Protein AF-A0A7S0TBR7-F1 (afdb_monomer)

Nearest PDB structures (foldseek):
  3zux-assembly1_A  TM=3.969E-01  e=6.372E+00  Neisseria meningitidis
  3zuy-assembly1_A  TM=3.847E-01  e=9.968E+00  Neisseria meningitidis
  7cum-assembly1_A  TM=1.903E-01  e=2.603E+00  Homo sapiens

pLDDT: mean 80.11, std 22.1, range [30.3, 98.56]

Foldseek 3Di:
DDDDDPDDPDDPPPPDDDDDDDDDDPPPPPQDPQFPPDPPDDPVVNVVVCVLCVVVLVVCVVQQPPQCVPPCSPPLQVLLVQLLRNCVSVVHDQLLSLLSNLLQQQHADPGDRHHDPPVCLVVSCVSRNPLSSVLSVCSRFFDVVLLVVQVVVDDPVCVPDQADKRWTFGDVVVPGDIDIDGPVSSVSSVSSVVSSVSD

Structure (mmCIF, N/CA/C/O backbone):
data_AF-A0A7S0TBR7-F1
#
_entry.id   AF-A0A7S0TBR7-F1
#
loop_
_atom_site.group_PDB
_atom_site.id
_atom_site.type_symbol
_atom_site.label_atom_id
_atom_site.label_alt_id
_atom_site.label_comp_id
_atom_site.label_asym_id
_atom_site.label_entity_id
_atom_site.label_seq_id
_atom_site.pdbx_PDB_ins_code
_atom_site.Cartn_x
_atom_site.Cartn_y
_atom_site.Cartn_z
_atom_site.occupancy
_atom_site.B_iso_or_equiv
_atom_site.auth_seq_id
_atom_site.auth_comp_id
_atom_site.auth_asym_id
_atom_site.auth_atom_id
_atom_site.pdbx_PDB_model_num
ATOM 1 N N . ILE A 1 1 ? 45.445 13.326 2.003 1.00 35.84 1 ILE A N 1
ATOM 2 C CA . ILE A 1 1 ? 45.038 14.659 2.509 1.00 35.84 1 ILE A CA 1
ATOM 3 C C . ILE A 1 1 ? 43.611 14.880 2.036 1.00 35.84 1 ILE A C 1
ATOM 5 O O . ILE A 1 1 ? 43.366 14.846 0.838 1.00 35.84 1 ILE A O 1
ATOM 9 N N . PHE A 1 2 ? 42.688 14.902 2.994 1.00 35.69 2 PHE A N 1
ATOM 10 C CA . PHE A 1 2 ? 41.235 14.891 2.827 1.00 35.69 2 PHE A CA 1
ATOM 11 C C . PHE A 1 2 ? 40.721 16.149 2.111 1.00 35.69 2 PHE A C 1
ATOM 13 O O . PHE A 1 2 ? 41.114 17.256 2.464 1.00 35.69 2 PHE A O 1
ATOM 20 N N . GLY A 1 3 ? 39.815 15.970 1.148 1.00 32.50 3 GLY A N 1
ATOM 21 C CA . GLY A 1 3 ? 39.074 17.042 0.481 1.00 32.50 3 GLY A CA 1
ATOM 22 C C . GLY A 1 3 ? 37.579 16.764 0.578 1.00 32.50 3 GLY A C 1
ATOM 23 O O . GLY A 1 3 ? 37.013 16.062 -0.254 1.00 32.50 3 GLY A O 1
ATOM 24 N N . ILE A 1 4 ? 36.982 17.262 1.655 1.00 38.47 4 ILE A N 1
ATOM 25 C CA . ILE A 1 4 ? 35.567 17.157 2.014 1.00 38.47 4 ILE A CA 1
ATOM 26 C C . ILE A 1 4 ? 34.730 17.977 1.017 1.00 38.47 4 ILE A C 1
ATOM 28 O O . ILE A 1 4 ? 35.011 19.151 0.782 1.00 38.47 4 ILE A O 1
ATOM 32 N N . ARG A 1 5 ? 33.703 17.353 0.426 1.00 36.34 5 ARG A N 1
ATOM 33 C CA . ARG A 1 5 ? 32.680 18.015 -0.401 1.00 36.34 5 ARG A CA 1
ATOM 34 C C . ARG A 1 5 ? 31.717 18.811 0.500 1.00 36.34 5 ARG A C 1
ATOM 36 O O . ARG A 1 5 ? 31.172 18.215 1.427 1.00 36.34 5 ARG A O 1
ATOM 43 N N . PRO A 1 6 ? 31.452 20.104 0.239 1.00 39.72 6 PRO A N 1
ATOM 44 C CA . PRO A 1 6 ? 30.497 20.885 1.010 1.00 39.72 6 PRO A CA 1
ATOM 45 C C . PRO A 1 6 ? 29.118 20.804 0.348 1.00 39.72 6 PRO A C 1
ATOM 47 O O . PRO A 1 6 ? 28.847 21.507 -0.619 1.00 39.72 6 PRO A O 1
ATOM 50 N N . MET A 1 7 ? 28.238 19.944 0.854 1.00 35.59 7 MET A N 1
ATOM 51 C CA . MET A 1 7 ? 26.792 20.128 0.681 1.00 35.59 7 MET A CA 1
ATOM 52 C C . MET A 1 7 ? 26.031 19.343 1.753 1.00 35.59 7 MET A C 1
ATOM 54 O O . MET A 1 7 ? 25.273 18.422 1.479 1.00 35.59 7 MET A O 1
ATOM 58 N N . LEU A 1 8 ? 26.300 19.687 3.012 1.00 39.16 8 LEU A N 1
ATOM 59 C CA . LEU A 1 8 ? 25.587 19.153 4.171 1.00 39.16 8 LEU A CA 1
ATOM 60 C C . LEU A 1 8 ? 25.270 20.283 5.157 1.00 39.16 8 LEU A C 1
ATOM 62 O O . LEU A 1 8 ? 25.646 20.216 6.318 1.00 39.16 8 LEU A O 1
ATOM 66 N N . ILE A 1 9 ? 24.652 21.370 4.686 1.00 42.22 9 ILE A N 1
ATOM 67 C CA . ILE A 1 9 ? 24.128 22.431 5.560 1.00 42.22 9 ILE A CA 1
ATOM 68 C C . ILE A 1 9 ? 22.849 22.996 4.932 1.00 42.22 9 ILE A C 1
ATOM 70 O O . ILE A 1 9 ? 22.874 24.053 4.312 1.00 42.22 9 ILE A O 1
ATOM 74 N N . LEU A 1 10 ? 21.735 22.272 5.070 1.00 32.59 10 LEU A N 1
ATOM 75 C CA . LEU A 1 10 ? 20.393 22.871 5.107 1.00 32.59 10 LEU A CA 1
ATOM 76 C C . LEU A 1 10 ? 19.364 21.910 5.739 1.00 32.59 10 LEU A C 1
ATOM 78 O O . LEU A 1 10 ? 18.327 21.628 5.158 1.00 32.59 10 LEU A O 1
ATOM 82 N N . ALA A 1 11 ? 19.669 21.363 6.921 1.00 34.00 11 ALA A N 1
ATOM 83 C CA . ALA A 1 11 ? 18.725 20.519 7.670 1.00 34.00 11 ALA A CA 1
ATOM 84 C C . ALA A 1 11 ? 18.788 20.708 9.202 1.00 34.00 11 ALA A C 1
ATOM 86 O O . ALA A 1 11 ? 18.320 19.857 9.944 1.00 34.00 11 ALA A O 1
ATOM 87 N N . VAL A 1 12 ? 19.367 21.810 9.705 1.00 35.72 12 VAL A N 1
ATOM 88 C CA . VAL A 1 12 ? 19.610 21.996 11.159 1.00 35.72 12 VAL A CA 1
ATOM 89 C C . VAL A 1 12 ? 18.926 23.245 11.750 1.00 35.72 12 VAL A C 1
ATOM 91 O O . VAL A 1 12 ? 19.147 23.590 12.901 1.00 35.72 12 VAL A O 1
ATOM 94 N N . LEU A 1 13 ? 18.026 23.923 11.029 1.00 30.30 13 LEU A N 1
ATOM 95 C CA . LEU A 1 13 ? 17.394 25.166 11.522 1.00 30.30 13 LEU A CA 1
ATOM 96 C C . LEU A 1 13 ? 15.876 25.093 11.749 1.00 30.30 13 LEU A C 1
ATOM 98 O O . LEU A 1 13 ? 15.198 26.112 11.688 1.00 30.30 13 LEU A O 1
ATOM 102 N N . LEU A 1 14 ? 15.346 23.912 12.085 1.00 32.31 14 LEU A N 1
ATOM 103 C CA . LEU A 1 14 ? 13.954 23.768 12.544 1.00 32.31 14 LEU A CA 1
ATOM 104 C C . LEU A 1 14 ? 13.810 23.010 13.880 1.00 32.31 14 LEU A C 1
ATOM 106 O O . LEU A 1 14 ? 12.785 22.386 14.125 1.00 32.31 14 LEU A O 1
ATOM 110 N N . LEU A 1 15 ? 14.836 23.047 14.742 1.00 33.75 15 LEU A N 1
ATOM 111 C CA . LEU A 1 15 ? 14.883 22.260 15.989 1.00 33.75 15 LEU A CA 1
ATOM 112 C C . LEU A 1 15 ? 15.189 23.061 17.268 1.00 33.75 15 LEU A C 1
ATOM 114 O O . LEU A 1 15 ? 15.648 22.498 18.255 1.00 33.75 15 LEU A O 1
ATOM 118 N N . LEU A 1 16 ? 14.915 24.366 17.306 1.00 34.25 16 LEU A N 1
ATOM 119 C CA . LEU A 1 16 ? 15.104 25.156 18.530 1.00 34.25 16 LEU A CA 1
ATOM 120 C C . LEU A 1 16 ? 13.905 26.058 18.797 1.00 34.25 16 LEU A C 1
ATOM 122 O O . LEU A 1 16 ? 13.938 27.227 18.430 1.00 34.25 16 LEU A O 1
ATOM 126 N N . SER A 1 17 ? 12.856 25.507 19.417 1.00 34.56 17 SER A N 1
ATOM 127 C CA . SER A 1 17 ? 11.863 26.234 20.233 1.00 34.56 17 SER A CA 1
ATOM 128 C C . SER A 1 17 ? 10.906 25.244 20.917 1.00 34.56 17 SER A C 1
ATOM 130 O O . SER A 1 17 ? 9.760 25.135 20.494 1.00 34.56 17 SER A O 1
ATOM 132 N N . ILE A 1 18 ? 11.343 24.508 21.945 1.00 41.25 18 ILE A N 1
ATOM 133 C CA . ILE A 1 18 ? 10.410 23.959 22.948 1.00 41.25 18 ILE A CA 1
ATOM 134 C C . ILE A 1 18 ? 11.050 24.110 24.330 1.00 41.25 18 ILE A C 1
ATOM 136 O O . ILE A 1 18 ? 12.070 23.492 24.633 1.00 41.25 18 ILE A O 1
ATOM 140 N N . ASP A 1 19 ? 10.439 24.983 25.127 1.00 34.34 19 ASP A N 1
ATOM 141 C CA . ASP A 1 19 ? 10.726 25.214 26.536 1.00 34.34 19 ASP A CA 1
ATOM 142 C C . ASP A 1 19 ? 10.355 23.995 27.392 1.00 34.34 19 ASP A C 1
ATOM 144 O O . ASP A 1 19 ? 9.370 23.297 27.156 1.00 34.34 19 ASP A O 1
ATOM 148 N N . HIS A 1 20 ? 11.168 23.758 28.418 1.00 37.88 20 HIS A N 1
ATOM 149 C CA . HIS A 1 20 ? 11.057 22.654 29.359 1.00 37.88 20 HIS A CA 1
ATOM 150 C C . HIS A 1 20 ? 10.266 23.073 30.603 1.00 37.88 20 HIS A C 1
ATOM 152 O O . HIS A 1 20 ? 10.807 23.804 31.427 1.00 37.88 20 HIS A O 1
ATOM 158 N N . THR A 1 21 ? 9.050 22.551 30.801 1.00 35.72 21 THR A N 1
ATOM 159 C CA . THR A 1 21 ? 8.456 22.399 32.145 1.00 35.72 21 THR A CA 1
ATOM 160 C C . THR A 1 21 ? 7.412 21.280 32.207 1.00 35.72 21 THR A C 1
ATOM 162 O O . THR A 1 21 ? 6.393 21.365 31.530 1.00 35.72 21 THR A O 1
ATOM 165 N N . GLY A 1 22 ? 7.613 20.335 33.136 1.00 31.25 22 GLY A N 1
ATOM 166 C CA . GLY A 1 22 ? 6.536 19.659 33.879 1.00 31.25 22 GLY A CA 1
ATOM 167 C C . GLY A 1 22 ? 6.202 18.230 33.444 1.00 31.25 22 GLY A C 1
ATOM 168 O O . GLY A 1 22 ? 5.651 18.015 32.378 1.00 31.25 22 GLY A O 1
ATOM 169 N N . ALA A 1 23 ? 6.512 17.262 34.308 1.00 41.75 23 ALA A N 1
ATOM 170 C CA . ALA A 1 23 ? 6.319 15.829 34.107 1.00 41.75 23 ALA A CA 1
ATOM 171 C C . ALA A 1 23 ? 4.909 15.333 34.486 1.00 41.75 23 ALA A C 1
ATOM 173 O O . ALA A 1 23 ? 4.422 15.682 35.561 1.00 41.75 23 ALA A O 1
ATOM 174 N N . SER A 1 24 ? 4.349 14.419 33.682 1.00 34.12 24 SER A N 1
ATOM 175 C CA . SER A 1 24 ? 3.515 13.289 34.133 1.00 34.12 24 SER A CA 1
ATOM 176 C C . SER A 1 24 ? 3.297 12.267 32.996 1.00 34.12 24 SER A C 1
ATOM 178 O O . SER A 1 24 ? 2.636 12.589 32.020 1.00 34.12 24 SER A O 1
ATOM 180 N N . ASP A 1 25 ? 3.857 11.060 33.133 1.00 40.69 25 ASP A N 1
ATOM 181 C CA . ASP A 1 25 ? 3.348 9.766 32.617 1.00 40.69 25 ASP A CA 1
ATOM 182 C C . ASP A 1 25 ? 2.726 9.672 31.192 1.00 40.69 25 ASP A C 1
ATOM 184 O O . ASP A 1 25 ? 1.622 9.165 31.016 1.00 40.69 25 ASP A O 1
ATOM 188 N N . GLU A 1 26 ? 3.463 10.056 30.139 1.00 34.81 26 GLU A N 1
ATOM 189 C CA . GLU A 1 26 ? 3.058 9.874 28.720 1.00 34.81 26 GLU A CA 1
ATOM 190 C C . GLU A 1 26 ? 4.001 8.955 27.900 1.00 34.81 26 GLU A C 1
ATOM 192 O O . GLU A 1 26 ? 4.153 9.095 26.688 1.00 34.81 26 GLU A O 1
ATOM 197 N N . SER A 1 27 ? 4.675 7.973 28.510 1.00 39.94 27 SER A N 1
ATOM 198 C CA . SER A 1 27 ? 5.785 7.273 27.828 1.00 39.94 27 SER A CA 1
ATOM 199 C C . SER A 1 27 ? 5.419 6.069 26.928 1.00 39.94 27 SER A C 1
ATOM 201 O O . SER A 1 27 ? 6.190 5.112 26.868 1.00 39.94 27 SER A O 1
ATOM 203 N N . SER A 1 28 ? 4.302 6.073 26.187 1.00 40.06 28 SER A N 1
ATOM 204 C CA . SER A 1 28 ? 4.157 5.117 25.055 1.00 40.06 28 SER A CA 1
ATOM 205 C C . 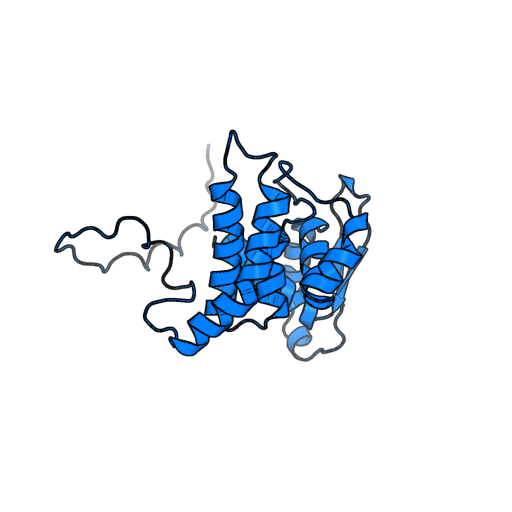SER A 1 28 ? 3.330 5.569 23.841 1.00 40.06 28 SER A C 1
ATOM 207 O O . SER A 1 28 ? 3.215 4.801 22.893 1.00 40.06 28 SER A O 1
ATOM 209 N N . TYR A 1 29 ? 2.826 6.808 23.796 1.00 41.53 29 TYR A N 1
ATOM 210 C CA . TYR A 1 29 ? 2.043 7.314 22.648 1.00 41.53 29 TYR A CA 1
ATOM 211 C C . TYR A 1 29 ? 2.619 8.577 21.980 1.00 41.53 29 TYR A C 1
ATOM 213 O O . TYR A 1 29 ? 2.030 9.110 21.047 1.00 41.53 29 TYR A O 1
ATOM 221 N N . GLU A 1 30 ? 3.819 9.009 22.374 1.00 38.81 30 GLU A N 1
ATOM 222 C CA . GLU A 1 30 ? 4.567 10.114 21.742 1.00 38.81 30 GLU A CA 1
ATOM 223 C C . GLU A 1 30 ? 5.070 9.797 20.310 1.00 38.81 30 GLU A C 1
ATOM 225 O O . GLU A 1 30 ? 5.676 10.647 19.655 1.00 38.81 30 GLU A O 1
ATOM 230 N N . CYS A 1 31 ? 4.782 8.607 19.760 1.00 44.84 31 CYS A N 1
ATOM 231 C CA . CYS A 1 31 ? 5.024 8.306 18.349 1.00 44.84 31 CYS A CA 1
ATOM 232 C C . CYS A 1 31 ? 3.872 8.834 17.468 1.00 44.84 31 CYS A C 1
ATOM 234 O O . CYS A 1 31 ? 2.996 8.085 17.038 1.00 44.84 31 CYS A O 1
ATOM 236 N N . SER A 1 32 ? 3.962 10.139 17.172 1.00 57.47 32 SER A N 1
ATOM 237 C CA . SER A 1 32 ? 3.506 10.830 15.949 1.00 57.47 32 SER A CA 1
ATOM 238 C C . SER A 1 32 ? 2.221 11.680 16.007 1.00 57.47 32 SER A C 1
ATOM 240 O O . SER A 1 32 ? 1.097 11.186 16.012 1.00 57.47 32 SER A O 1
ATOM 242 N N . LYS A 1 33 ? 2.399 13.003 15.828 1.00 66.38 33 LYS A N 1
ATOM 243 C CA . LYS A 1 33 ? 1.357 13.983 15.434 1.00 66.38 33 LYS A CA 1
ATOM 244 C C . LYS A 1 33 ? 0.720 13.697 14.060 1.00 66.38 33 LYS A C 1
ATOM 246 O O . LYS A 1 33 ? -0.170 14.437 13.650 1.00 66.38 33 LYS A O 1
ATOM 251 N N . PHE A 1 34 ? 1.200 12.682 13.340 1.00 83.25 34 PHE A N 1
ATOM 252 C CA . PHE A 1 34 ? 0.839 12.363 11.958 1.00 83.25 34 PHE A CA 1
ATOM 253 C C . PHE A 1 34 ? 0.187 10.982 11.806 1.00 83.25 34 PHE A C 1
ATOM 255 O O . PHE A 1 34 ? 0.169 10.436 10.707 1.00 83.25 34 PHE A O 1
ATOM 262 N N . LYS A 1 35 ? -0.335 10.408 12.895 1.00 90.75 35 LYS A N 1
ATOM 263 C CA . LYS A 1 35 ? -1.142 9.181 12.886 1.00 90.75 35 LYS A CA 1
ATOM 264 C C . LYS A 1 35 ? -2.590 9.494 13.239 1.00 90.75 35 LYS A C 1
ATOM 266 O O . LYS A 1 35 ? -2.861 10.439 13.983 1.00 90.75 35 LYS A O 1
ATOM 271 N N . ALA A 1 36 ? -3.516 8.710 12.699 1.00 89.94 36 ALA A N 1
ATOM 272 C CA . ALA A 1 36 ? -4.927 8.748 13.046 1.00 89.94 36 ALA A CA 1
ATOM 273 C C . ALA A 1 36 ? -5.442 7.317 13.296 1.00 89.94 36 ALA A C 1
ATOM 275 O O . ALA A 1 36 ? -5.003 6.397 12.605 1.00 89.94 36 ALA A O 1
ATOM 276 N N . PRO A 1 37 ? -6.376 7.110 14.239 1.00 88.94 37 PRO A N 1
ATOM 277 C CA . PRO A 1 37 ? -7.054 8.130 15.041 1.00 88.94 37 PRO A CA 1
ATOM 278 C C . PRO A 1 37 ? -6.144 8.801 16.090 1.00 88.94 37 PRO A C 1
ATOM 280 O O . PRO A 1 37 ? -5.235 8.184 16.633 1.00 88.94 37 PRO A O 1
ATOM 283 N N . ASN A 1 38 ? -6.390 10.084 16.356 1.00 87.50 38 ASN A N 1
ATOM 284 C CA . ASN A 1 38 ? -5.708 10.921 17.351 1.00 87.50 38 ASN A CA 1
ATOM 285 C C . ASN A 1 38 ? -6.722 11.836 18.073 1.00 87.50 38 ASN A C 1
ATOM 287 O O . ASN A 1 38 ? -7.926 11.741 17.840 1.00 87.50 38 ASN A O 1
ATOM 291 N N . ASN A 1 39 ? -6.246 12.750 18.924 1.00 85.44 39 ASN A N 1
ATOM 292 C CA . ASN A 1 39 ? -7.096 13.641 19.724 1.00 85.44 39 ASN A CA 1
ATOM 293 C C . ASN A 1 39 ? -7.972 14.624 18.918 1.00 85.44 39 ASN A C 1
ATOM 295 O O . ASN A 1 39 ? -8.878 15.221 19.496 1.00 85.44 39 ASN A O 1
ATOM 299 N N . THR A 1 40 ? -7.720 14.813 17.620 1.00 86.38 40 THR A N 1
ATOM 300 C CA . THR A 1 40 ? -8.549 15.646 16.733 1.00 86.38 40 THR A CA 1
ATOM 301 C C . THR A 1 40 ? -9.399 14.827 15.764 1.00 86.38 40 THR A C 1
ATOM 303 O O . THR A 1 40 ? -10.171 15.401 14.997 1.00 86.38 40 THR A O 1
ATOM 306 N N . THR A 1 41 ? -9.285 13.497 15.788 1.00 89.94 41 THR A N 1
ATOM 307 C CA . THR A 1 41 ? -10.088 12.615 14.939 1.00 89.94 41 THR A CA 1
ATOM 308 C C . THR A 1 41 ? -11.515 12.537 15.468 1.00 89.94 41 THR A C 1
ATOM 310 O O . THR A 1 41 ? -11.725 12.326 16.661 1.00 89.94 41 THR A O 1
ATOM 313 N N . ASP A 1 42 ? -12.497 12.683 14.578 1.00 93.12 42 ASP A N 1
ATOM 314 C CA . ASP A 1 42 ? -13.907 12.503 14.927 1.00 93.12 42 ASP A CA 1
ATOM 315 C C . ASP A 1 42 ? -14.150 11.108 15.532 1.00 93.12 42 ASP A C 1
ATOM 317 O O . ASP A 1 42 ? -13.706 10.090 14.997 1.00 93.12 42 ASP A O 1
ATOM 321 N N . GLU A 1 43 ? -14.857 11.056 16.661 1.00 92.12 43 GLU A N 1
ATOM 322 C CA . GLU A 1 43 ? -15.051 9.809 17.406 1.00 92.12 43 GLU A CA 1
ATOM 323 C C . GLU A 1 43 ? -15.880 8.772 16.640 1.00 92.12 43 GLU A C 1
ATOM 325 O O . GLU A 1 43 ? -15.673 7.569 16.824 1.00 92.12 43 GLU A O 1
ATOM 330 N N . ASN A 1 44 ? -16.836 9.204 15.812 1.00 95.00 44 ASN A N 1
ATOM 331 C CA . ASN A 1 44 ? -17.639 8.278 15.018 1.00 95.00 44 ASN A CA 1
ATOM 332 C C . ASN A 1 44 ? -16.796 7.713 13.880 1.00 95.00 44 ASN A C 1
ATOM 334 O O . ASN A 1 44 ? -16.775 6.500 13.697 1.00 95.00 44 ASN A O 1
ATOM 338 N N . LEU A 1 45 ? -16.015 8.562 13.213 1.00 92.44 45 LEU A N 1
ATOM 339 C CA . LEU A 1 45 ? -15.070 8.139 12.186 1.00 92.44 45 LEU A CA 1
ATOM 340 C C . LEU A 1 45 ? -14.032 7.145 12.733 1.00 92.44 45 LEU A C 1
ATOM 342 O O . LEU A 1 45 ? -13.768 6.117 12.114 1.00 92.44 45 LEU A O 1
ATOM 346 N N . ALA A 1 46 ? -13.487 7.396 13.927 1.00 91.88 46 ALA A N 1
ATOM 347 C CA . ALA A 1 46 ? -12.557 6.473 14.578 1.00 91.88 46 ALA A CA 1
ATOM 348 C C . ALA A 1 46 ? -13.205 5.107 14.881 1.00 91.88 46 ALA A C 1
ATOM 350 O O . ALA A 1 46 ? -12.567 4.065 14.712 1.00 91.88 46 ALA A O 1
ATOM 351 N N . LYS A 1 47 ? -14.478 5.092 15.303 1.00 93.00 47 LYS A N 1
ATOM 352 C CA . LYS A 1 47 ? -15.243 3.850 15.517 1.00 93.00 47 LYS A CA 1
ATOM 353 C C . LYS A 1 47 ? -15.524 3.121 14.205 1.00 93.00 47 LYS A C 1
ATOM 355 O O . LYS A 1 47 ? -15.408 1.900 14.175 1.00 93.00 47 LYS A O 1
ATOM 360 N N . GLU A 1 48 ? -15.868 3.847 13.145 1.00 93.88 48 GLU A N 1
ATOM 361 C CA . GLU A 1 48 ? -16.087 3.287 11.808 1.00 93.88 48 GLU A CA 1
ATOM 362 C C . GLU A 1 48 ? -14.820 2.622 11.267 1.00 93.88 48 GLU A C 1
ATOM 364 O O . GLU A 1 48 ? -14.881 1.481 10.813 1.00 93.88 48 GLU A O 1
ATOM 369 N N . TRP A 1 49 ? -13.665 3.286 11.375 1.00 94.19 49 TRP A N 1
ATOM 370 C CA . TRP A 1 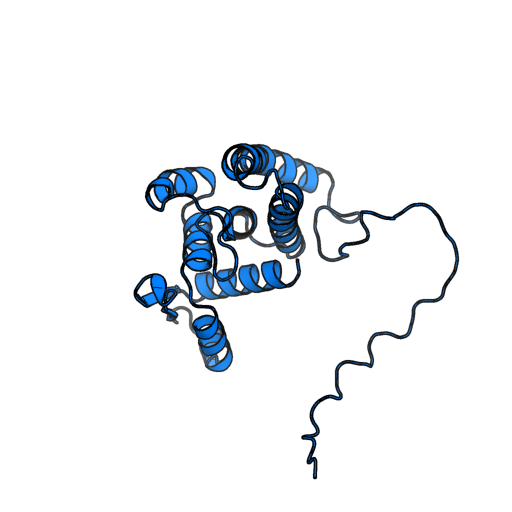49 ? -12.382 2.694 10.987 1.00 94.19 49 TRP A CA 1
ATOM 371 C C . TRP A 1 49 ? -12.070 1.448 11.797 1.00 94.19 49 TRP A C 1
ATOM 373 O O . TRP A 1 49 ? -11.808 0.403 11.212 1.00 94.19 49 TRP A O 1
ATOM 383 N N . LYS A 1 50 ? -12.189 1.515 13.128 1.00 91.88 50 LYS A N 1
ATOM 384 C CA . LYS A 1 50 ? -11.957 0.348 13.982 1.00 91.88 50 LYS A CA 1
ATOM 385 C C . LYS A 1 50 ? -12.843 -0.835 13.579 1.00 91.88 50 LYS A C 1
ATOM 387 O O . LYS A 1 50 ? -12.344 -1.947 13.476 1.00 91.88 50 LYS A O 1
ATOM 392 N N . ALA A 1 51 ? -14.133 -0.600 13.336 1.00 92.31 51 ALA A N 1
ATOM 393 C CA . ALA A 1 51 ? -15.064 -1.651 12.931 1.00 92.31 51 ALA A CA 1
ATOM 394 C C . ALA A 1 51 ? -14.730 -2.245 11.550 1.00 92.31 51 ALA A C 1
ATOM 396 O O . ALA A 1 51 ? -14.920 -3.440 11.338 1.00 92.31 51 ALA A O 1
ATOM 397 N N . ALA A 1 52 ? -14.230 -1.431 10.617 1.00 91.19 52 ALA A N 1
ATOM 398 C CA . ALA A 1 52 ? -13.785 -1.901 9.306 1.00 91.19 52 ALA A CA 1
ATOM 399 C C . ALA A 1 52 ? -12.467 -2.692 9.380 1.00 91.19 52 ALA A C 1
ATOM 401 O O . ALA A 1 52 ? -12.299 -3.680 8.665 1.00 91.19 52 ALA A O 1
ATOM 402 N N . ASP A 1 53 ? -11.550 -2.272 10.251 1.00 93.31 53 ASP A N 1
ATOM 403 C CA . ASP A 1 53 ? -10.186 -2.793 10.307 1.00 93.31 53 ASP A CA 1
ATOM 404 C C . ASP A 1 53 ? -10.057 -4.026 11.227 1.00 93.31 53 ASP A C 1
ATOM 406 O O . ASP A 1 53 ? -9.144 -4.824 11.039 1.00 93.31 53 ASP A O 1
ATOM 410 N N . GLU A 1 54 ? -10.983 -4.246 12.171 1.00 91.50 54 GLU A N 1
ATOM 411 C CA . GLU A 1 54 ? -10.916 -5.333 13.167 1.00 91.50 54 GLU A CA 1
ATOM 412 C C . GLU A 1 54 ? -10.722 -6.716 12.529 1.00 91.50 54 GLU A C 1
ATOM 414 O O . GLU A 1 54 ? -9.778 -7.425 12.871 1.00 91.50 54 GLU A O 1
ATOM 419 N N . SER A 1 55 ? -11.530 -7.060 11.521 1.00 92.44 55 SER A N 1
ATOM 420 C CA . SER A 1 55 ? -11.395 -8.341 10.807 1.00 92.44 55 SER A CA 1
ATOM 421 C C . SER A 1 55 ? -10.081 -8.471 10.022 1.00 92.44 55 SER A C 1
ATOM 423 O O . SER A 1 55 ? -9.551 -9.571 9.857 1.00 92.44 55 SER A O 1
ATOM 425 N N . LEU A 1 56 ? -9.524 -7.350 9.551 1.00 93.88 56 LEU A N 1
ATOM 426 C CA . LEU A 1 56 ? -8.247 -7.328 8.842 1.00 93.88 56 LEU A CA 1
ATOM 427 C C . LEU A 1 56 ? -7.083 -7.516 9.817 1.00 93.88 56 LEU A C 1
ATOM 429 O O . LEU A 1 56 ? -6.162 -8.280 9.534 1.00 93.88 56 LEU A O 1
ATOM 433 N N . TRP A 1 57 ? -7.141 -6.860 10.977 1.00 90.88 57 TRP A N 1
ATOM 434 C CA . TRP A 1 57 ? -6.166 -7.040 12.048 1.00 90.88 57 TRP A CA 1
ATOM 435 C C . TRP A 1 57 ? -6.194 -8.461 12.595 1.00 90.88 57 TRP A C 1
ATOM 437 O O . TRP A 1 57 ? -5.132 -9.035 12.798 1.00 90.88 57 TRP A O 1
ATOM 447 N N . GLU A 1 58 ? -7.375 -9.053 12.785 1.00 89.56 58 GLU A N 1
ATOM 448 C CA . GLU A 1 58 ? -7.508 -10.465 13.159 1.00 89.56 58 GLU A CA 1
ATOM 449 C C . GLU A 1 58 ? -6.859 -11.383 12.122 1.00 89.56 58 GLU A C 1
ATOM 451 O O . GLU A 1 58 ? -6.102 -12.274 12.494 1.00 89.56 58 GLU A O 1
ATOM 456 N N . TYR A 1 59 ? -7.078 -11.136 10.827 1.00 89.56 59 TYR A N 1
ATOM 457 C CA . TYR A 1 59 ? -6.443 -11.919 9.768 1.00 89.56 59 TYR A CA 1
ATOM 458 C C . TYR A 1 59 ? -4.910 -11.828 9.819 1.00 89.56 59 TYR A C 1
ATOM 460 O O . TYR A 1 59 ? -4.225 -12.855 9.798 1.00 89.56 59 TYR A O 1
ATOM 468 N N . VAL A 1 60 ? -4.358 -10.613 9.909 1.00 86.38 60 VAL A N 1
ATOM 469 C CA . VAL A 1 60 ? -2.906 -10.392 10.036 1.00 86.38 60 VAL A CA 1
ATOM 470 C C . VAL A 1 60 ? -2.384 -11.099 11.291 1.00 86.38 60 VAL A C 1
ATOM 472 O O . VAL A 1 60 ? -1.434 -11.879 11.208 1.00 86.38 60 VAL A O 1
ATOM 475 N N . ASN A 1 61 ? -3.081 -10.946 12.415 1.00 81.62 61 ASN A N 1
ATOM 476 C CA . ASN A 1 61 ? -2.777 -11.591 13.690 1.00 81.62 61 ASN A CA 1
ATOM 477 C C . ASN A 1 61 ? -3.076 -13.086 13.749 1.00 81.62 61 ASN A C 1
ATOM 479 O O . ASN A 1 61 ? -2.775 -13.702 14.758 1.00 81.62 61 ASN A O 1
ATOM 483 N N . GLU A 1 62 ? -3.660 -13.705 12.732 1.00 83.75 62 GLU A N 1
ATOM 484 C CA . GLU A 1 62 ? -3.776 -15.163 12.649 1.00 83.75 62 GLU A CA 1
ATOM 485 C C . GLU A 1 62 ? -2.671 -15.733 11.757 1.00 83.75 62 GLU A C 1
ATOM 487 O O . GLU A 1 62 ? -2.117 -16.798 12.034 1.00 83.75 62 GLU A O 1
ATOM 492 N N . LYS A 1 63 ? -2.331 -15.026 10.671 1.00 78.62 63 LYS A N 1
ATOM 493 C CA . LYS A 1 63 ? -1.405 -15.529 9.647 1.00 78.62 63 LYS A CA 1
ATOM 494 C C . LYS A 1 63 ? 0.058 -15.211 9.926 1.00 78.62 63 LYS A C 1
ATOM 496 O O . LYS A 1 63 ? 0.911 -16.042 9.635 1.00 78.62 63 LYS A O 1
ATOM 501 N N . VAL A 1 64 ? 0.351 -14.050 10.501 1.00 70.69 64 VAL A N 1
ATOM 502 C CA . VAL A 1 64 ? 1.706 -13.593 10.840 1.00 70.69 64 VAL A CA 1
ATOM 503 C C . VAL A 1 64 ? 2.321 -14.180 12.142 1.00 70.69 64 VAL A C 1
ATOM 505 O O . VAL A 1 64 ? 3.551 -14.269 12.202 1.00 70.69 64 VAL A O 1
ATOM 508 N N . PRO A 1 65 ? 1.591 -14.635 13.189 1.00 58.38 65 PRO A N 1
ATOM 509 C CA . PRO A 1 65 ? 2.189 -14.778 14.527 1.00 58.38 65 PRO A CA 1
ATOM 510 C C . PRO A 1 65 ? 3.128 -15.955 14.768 1.00 58.38 65 PRO A C 1
ATOM 512 O O . PRO A 1 65 ? 3.964 -15.856 15.658 1.00 58.38 65 PRO A O 1
ATOM 515 N N . ALA A 1 66 ? 3.042 -17.068 14.042 1.00 50.84 66 ALA A N 1
ATOM 516 C CA . ALA A 1 66 ? 3.740 -18.282 14.487 1.00 50.84 66 ALA A CA 1
ATOM 517 C C . ALA A 1 66 ? 5.250 -18.323 14.159 1.00 50.84 66 ALA A C 1
ATOM 519 O O . ALA A 1 66 ? 5.961 -19.194 14.652 1.00 50.84 66 ALA A O 1
ATOM 520 N N . VAL A 1 67 ? 5.765 -17.412 13.323 1.00 48.16 67 VAL A N 1
ATOM 521 C CA . VAL A 1 67 ? 7.169 -17.449 12.850 1.00 48.16 67 VAL A CA 1
ATOM 522 C C . VAL A 1 67 ? 8.063 -16.414 13.552 1.00 48.16 67 VAL A C 1
ATOM 524 O O . VAL A 1 67 ? 9.283 -16.560 13.573 1.00 48.16 67 VAL A O 1
ATOM 527 N N . LEU A 1 68 ? 7.475 -15.395 14.191 1.00 55.22 68 LEU A N 1
ATOM 528 C CA . LEU A 1 68 ? 8.203 -14.275 14.809 1.00 55.22 68 LEU A CA 1
ATOM 529 C C . LEU A 1 68 ? 8.248 -14.328 16.352 1.00 55.22 68 LEU A C 1
ATOM 531 O O . LEU A 1 68 ? 8.728 -13.374 16.974 1.00 55.22 68 LEU A O 1
ATOM 535 N N . GLU A 1 69 ? 7.801 -15.433 16.969 1.00 50.09 69 GLU A N 1
ATOM 536 C CA . GLU A 1 69 ? 7.655 -15.618 18.432 1.00 50.09 69 GLU A CA 1
ATOM 537 C C . GLU A 1 69 ? 8.941 -15.411 19.254 1.00 50.09 69 GLU A C 1
ATOM 539 O O . GLU A 1 69 ? 8.884 -15.301 20.480 1.00 50.09 69 GLU A O 1
ATOM 544 N N . HIS A 1 70 ? 10.113 -15.328 18.620 1.00 45.41 70 HIS A N 1
ATOM 545 C CA . HIS A 1 70 ? 11.381 -15.156 19.330 1.00 45.41 70 HIS A CA 1
ATOM 546 C C . HIS A 1 70 ? 12.110 -13.835 19.060 1.00 45.41 70 HIS A C 1
ATOM 548 O O . HIS A 1 70 ? 13.117 -13.589 19.724 1.00 45.41 70 HIS A O 1
ATOM 554 N N . THR A 1 71 ? 11.628 -12.958 18.163 1.00 42.78 71 THR A N 1
ATOM 555 C CA . THR A 1 71 ? 12.369 -11.717 17.841 1.00 42.78 71 THR A CA 1
ATOM 556 C C . THR A 1 71 ? 11.558 -10.456 17.514 1.00 42.78 71 THR A C 1
ATOM 558 O O . THR A 1 71 ? 12.190 -9.407 17.425 1.00 42.78 71 THR A O 1
ATOM 561 N N . GLY A 1 72 ? 10.224 -10.471 17.346 1.00 51.66 72 GLY A N 1
ATOM 562 C CA . GLY A 1 72 ? 9.521 -9.200 17.064 1.00 51.66 72 GLY A CA 1
ATOM 563 C C . GLY A 1 72 ? 8.145 -9.244 16.395 1.00 51.66 72 GLY A C 1
ATOM 564 O O . GLY A 1 72 ? 7.854 -8.355 15.603 1.00 51.66 72 GLY A O 1
ATOM 565 N N . SER A 1 73 ? 7.291 -10.231 16.686 1.00 52.12 73 SER A N 1
ATOM 566 C CA . SER A 1 73 ? 5.918 -10.273 16.139 1.00 52.12 73 SER A CA 1
ATOM 567 C C . SER A 1 73 ? 5.102 -9.013 16.461 1.00 52.12 73 SER A C 1
ATOM 569 O O . SER A 1 73 ? 4.451 -8.475 15.572 1.00 52.12 73 SER A O 1
ATOM 571 N N . ALA A 1 74 ? 5.197 -8.505 17.696 1.00 57.25 74 ALA A N 1
ATOM 572 C CA . ALA A 1 74 ? 4.541 -7.262 18.107 1.00 57.25 74 ALA A CA 1
ATOM 573 C C . ALA A 1 74 ? 5.037 -6.054 17.295 1.00 57.25 74 ALA A C 1
ATOM 575 O O . ALA A 1 74 ? 4.234 -5.287 16.792 1.00 57.25 74 ALA A O 1
ATOM 576 N N . ALA A 1 75 ? 6.350 -5.953 17.062 1.00 64.31 75 ALA A N 1
ATOM 577 C CA . ALA A 1 75 ? 6.931 -4.851 16.296 1.00 64.31 75 ALA A CA 1
ATOM 578 C C . ALA A 1 75 ? 6.495 -4.846 14.819 1.00 64.31 75 ALA A C 1
ATOM 580 O O . ALA A 1 75 ? 6.392 -3.783 14.219 1.00 64.31 75 ALA A O 1
ATOM 581 N N . PHE A 1 76 ? 6.229 -6.016 14.228 1.00 67.81 76 PHE A N 1
ATOM 582 C CA . PHE A 1 76 ? 5.746 -6.103 12.849 1.00 67.81 76 PHE A CA 1
ATOM 583 C C . PHE A 1 76 ? 4.254 -5.760 12.732 1.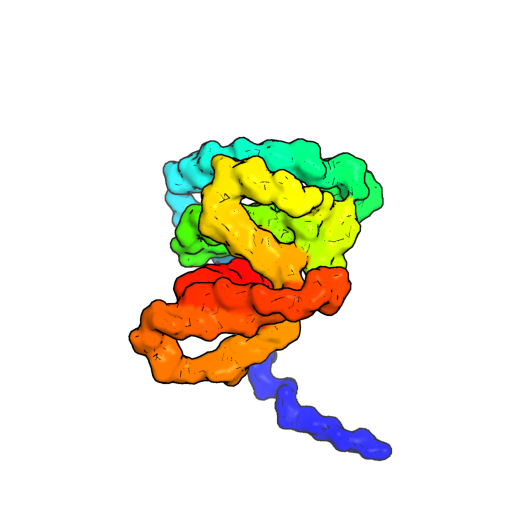00 67.81 76 PHE A C 1
ATOM 585 O O . PHE A 1 76 ? 3.881 -5.009 11.839 1.00 67.81 76 PHE A O 1
ATOM 592 N N . ASP A 1 77 ? 3.404 -6.264 13.631 1.00 76.19 77 ASP A N 1
ATOM 593 C CA . ASP A 1 77 ? 1.980 -5.883 13.666 1.00 76.19 77 ASP A CA 1
ATOM 594 C C . ASP A 1 77 ? 1.814 -4.380 13.963 1.00 76.19 77 ASP A C 1
ATOM 596 O O . ASP A 1 77 ? 1.078 -3.679 13.265 1.00 76.19 77 ASP A O 1
ATOM 600 N N . ASP A 1 78 ? 2.583 -3.857 14.924 1.00 82.81 78 ASP A N 1
ATOM 601 C CA . ASP A 1 78 ? 2.599 -2.432 15.259 1.00 82.81 78 ASP A CA 1
ATOM 602 C C . ASP A 1 78 ? 3.074 -1.573 14.075 1.00 82.81 78 ASP A C 1
ATOM 604 O O . ASP A 1 78 ? 2.454 -0.545 13.802 1.00 82.81 78 ASP A O 1
ATOM 608 N N . HIS A 1 79 ? 4.089 -2.017 13.316 1.00 87.50 79 HIS A N 1
ATOM 609 C CA . HIS A 1 79 ? 4.537 -1.350 12.082 1.00 87.50 79 HIS A CA 1
ATOM 610 C C . HIS A 1 79 ? 3.416 -1.256 11.046 1.00 87.50 79 HIS A C 1
ATOM 612 O O . HIS A 1 79 ? 3.080 -0.174 10.569 1.00 87.50 79 HIS A O 1
ATOM 618 N N . LEU A 1 80 ? 2.782 -2.385 10.713 1.00 91.00 80 LEU A N 1
ATOM 619 C CA . LEU A 1 80 ? 1.728 -2.417 9.695 1.00 91.00 80 LEU A CA 1
ATOM 620 C C . LEU A 1 80 ? 0.538 -1.523 10.075 1.00 91.00 80 LEU A C 1
ATOM 622 O O . LEU A 1 80 ? 0.011 -0.782 9.237 1.00 91.00 80 LEU A O 1
ATOM 626 N N . LYS A 1 81 ? 0.142 -1.549 11.352 1.00 91.31 81 LYS A N 1
ATOM 627 C CA . LYS A 1 81 ? -0.893 -0.661 11.899 1.00 91.31 81 LYS A CA 1
ATOM 628 C C . LYS A 1 81 ? -0.445 0.798 11.919 1.00 91.31 81 LYS A C 1
ATOM 630 O O . LYS A 1 81 ? -1.257 1.679 11.642 1.00 91.31 81 LYS A O 1
ATOM 635 N N . GLY A 1 82 ? 0.830 1.065 12.191 1.00 91.88 82 GLY A N 1
ATOM 636 C CA . GLY A 1 82 ? 1.437 2.391 12.131 1.00 91.88 82 GLY A CA 1
ATOM 637 C C . GLY A 1 82 ? 1.349 3.007 10.736 1.00 91.88 82 GLY A C 1
ATOM 638 O O . GLY A 1 82 ? 0.829 4.115 10.591 1.00 91.88 82 GLY A O 1
ATOM 639 N N . VAL A 1 83 ? 1.733 2.258 9.699 1.00 94.31 83 VAL A N 1
ATOM 640 C CA . VAL A 1 83 ? 1.603 2.678 8.292 1.00 94.31 83 VAL A CA 1
ATOM 641 C C . VAL A 1 83 ? 0.140 2.942 7.926 1.00 94.31 83 VAL A C 1
ATOM 643 O O . VAL A 1 83 ? -0.179 3.985 7.346 1.00 94.31 83 VAL A O 1
ATOM 646 N N . GLN A 1 84 ? -0.780 2.046 8.306 1.00 95.62 84 GLN A N 1
ATOM 647 C CA . GLN A 1 84 ? -2.219 2.251 8.102 1.00 95.62 84 GLN A CA 1
ATOM 648 C C . GLN A 1 84 ? -2.704 3.546 8.781 1.00 95.62 84 GLN A C 1
ATOM 650 O O . GLN A 1 84 ? -3.436 4.328 8.169 1.00 95.62 84 GLN A O 1
ATOM 655 N N . ALA A 1 85 ? -2.261 3.812 10.012 1.00 94.69 85 ALA A N 1
ATOM 656 C CA . ALA A 1 85 ? -2.623 5.001 10.777 1.00 94.69 85 ALA A CA 1
ATOM 657 C C . ALA A 1 85 ? -2.077 6.304 10.163 1.00 94.69 85 ALA A C 1
ATOM 659 O O . ALA A 1 85 ? -2.775 7.322 10.167 1.00 94.69 85 ALA A O 1
ATOM 660 N N . ILE A 1 86 ? -0.864 6.288 9.599 1.00 95.56 86 ILE A N 1
ATOM 661 C CA . ILE A 1 86 ? -0.300 7.426 8.850 1.00 95.56 86 ILE A CA 1
ATOM 662 C C . ILE A 1 86 ? -1.145 7.708 7.602 1.00 95.56 86 ILE A C 1
ATOM 664 O O . ILE A 1 86 ? -1.537 8.847 7.344 1.00 95.56 86 ILE A O 1
ATOM 668 N N . LEU A 1 87 ? -1.499 6.667 6.844 1.00 96.75 87 LEU A N 1
ATOM 669 C CA . LEU A 1 87 ? -2.320 6.818 5.642 1.00 96.75 87 LEU A CA 1
ATOM 670 C C . LEU A 1 87 ? -3.717 7.365 5.969 1.00 96.75 87 LEU A C 1
ATOM 672 O O . LEU A 1 87 ? -4.214 8.234 5.246 1.00 96.75 87 LEU A O 1
ATOM 676 N N . ARG A 1 88 ? -4.328 6.927 7.079 1.00 95.31 88 ARG A N 1
ATOM 6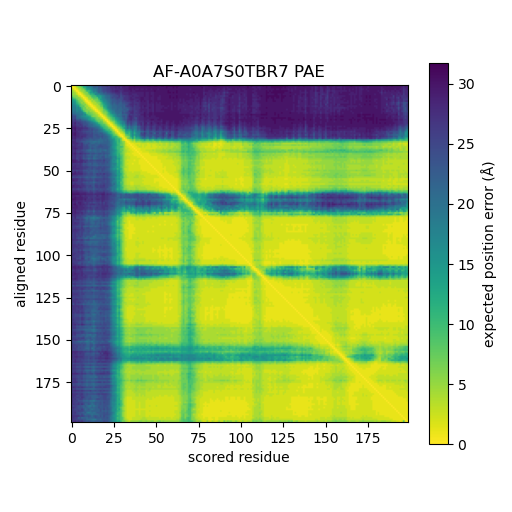77 C CA . ARG A 1 88 ? -5.591 7.487 7.595 1.00 95.31 88 ARG A CA 1
ATOM 678 C C . ARG A 1 88 ? -5.451 8.966 7.940 1.00 95.31 88 ARG A C 1
ATOM 680 O O . ARG A 1 88 ? -6.311 9.758 7.561 1.00 95.31 88 ARG A O 1
ATOM 687 N N . PHE A 1 89 ? -4.359 9.352 8.599 1.00 95.00 89 PHE A N 1
ATOM 688 C CA . PHE A 1 89 ? -4.088 10.748 8.941 1.00 95.00 89 PHE A CA 1
ATOM 689 C C . PHE A 1 89 ? -3.983 11.647 7.703 1.00 95.00 89 PHE A C 1
ATOM 691 O O . PHE A 1 89 ? -4.467 12.776 7.716 1.00 95.00 89 PHE A O 1
ATOM 698 N N . TRP A 1 90 ? -3.416 11.141 6.607 1.00 95.62 90 TRP A N 1
ATOM 699 C CA . TRP A 1 90 ? -3.365 11.861 5.330 1.00 95.62 90 TRP A CA 1
ATOM 700 C C . TRP A 1 90 ? -4.699 11.914 4.576 1.00 95.62 90 TRP A C 1
ATOM 702 O O . TRP A 1 90 ? -4.762 12.521 3.509 1.00 95.62 90 TRP A O 1
ATOM 712 N N . GLY A 1 91 ? -5.760 11.291 5.098 1.00 95.31 91 GLY A N 1
ATOM 713 C CA . GLY A 1 91 ? -7.046 11.191 4.410 1.00 95.31 91 GLY A CA 1
ATOM 714 C C . GLY A 1 91 ? -6.991 10.286 3.178 1.00 95.31 91 GLY A C 1
ATOM 715 O O . GLY A 1 91 ? -7.730 10.508 2.220 1.00 95.31 91 GLY A O 1
ATOM 716 N N . SER A 1 92 ? -6.094 9.295 3.183 1.00 97.44 92 SER A N 1
ATOM 717 C CA . SER A 1 92 ? -5.918 8.364 2.067 1.00 97.44 92 SER A CA 1
ATOM 718 C C . SER A 1 92 ? -7.175 7.514 1.839 1.00 97.44 92 SER A C 1
ATOM 720 O O . SER A 1 92 ? -7.889 7.195 2.798 1.00 97.44 92 SER A O 1
ATOM 722 N N . PRO A 1 93 ? -7.451 7.104 0.590 1.00 97.38 93 PRO A N 1
ATOM 723 C CA . PRO A 1 93 ? -8.581 6.235 0.282 1.00 97.38 93 PRO A CA 1
ATOM 724 C C . PRO A 1 93 ? -8.421 4.840 0.909 1.00 97.38 93 PRO A C 1
ATOM 726 O O . PRO A 1 93 ? -7.315 4.392 1.215 1.00 97.38 93 PRO A O 1
ATOM 729 N N . VAL A 1 94 ? -9.545 4.131 1.072 1.00 97.44 94 VAL A N 1
ATOM 730 C CA . VAL A 1 94 ? -9.604 2.840 1.787 1.00 97.44 94 VAL A CA 1
ATOM 731 C C . VAL A 1 94 ? -8.696 1.779 1.164 1.00 97.44 94 VAL A C 1
ATOM 733 O O . VAL A 1 94 ? -8.053 1.021 1.889 1.00 97.44 94 VAL A O 1
ATOM 736 N N . HIS A 1 95 ? -8.597 1.717 -0.168 1.00 98.31 95 HIS A N 1
ATOM 737 C CA . HIS A 1 95 ? -7.727 0.733 -0.817 1.00 98.31 95 HIS A CA 1
ATOM 738 C C . HIS A 1 95 ? -6.255 0.957 -0.459 1.00 98.31 95 HIS A C 1
ATOM 740 O O . HIS A 1 95 ? -5.520 -0.009 -0.279 1.00 98.31 95 HIS A O 1
ATOM 746 N N . LEU A 1 96 ? -5.837 2.212 -0.284 1.00 98.38 96 LEU A N 1
ATOM 747 C CA . LEU A 1 96 ? -4.471 2.547 0.084 1.00 98.38 96 LEU A CA 1
ATOM 748 C C . LEU A 1 96 ? -4.199 2.269 1.565 1.00 98.38 96 LEU A C 1
ATOM 750 O O . LEU A 1 96 ? -3.160 1.702 1.890 1.00 98.38 96 LEU A O 1
ATOM 754 N N . THR A 1 97 ? -5.142 2.578 2.463 1.00 97.94 97 THR A N 1
ATOM 755 C CA . THR A 1 97 ? -5.002 2.230 3.890 1.00 97.94 97 THR A CA 1
ATOM 756 C C . THR A 1 97 ? -4.940 0.718 4.093 1.00 97.94 97 THR A C 1
ATOM 758 O O . THR A 1 97 ? -4.122 0.235 4.873 1.00 97.94 97 THR A O 1
ATOM 761 N N . ASN A 1 98 ? -5.749 -0.043 3.348 1.00 98.31 98 ASN A N 1
ATOM 762 C CA . ASN A 1 98 ? -5.712 -1.503 3.378 1.00 98.31 98 ASN A CA 1
ATOM 763 C C . ASN A 1 98 ? -4.415 -2.046 2.766 1.00 98.31 98 ASN A C 1
ATOM 765 O O . ASN A 1 98 ? -3.826 -2.973 3.314 1.00 98.31 98 ASN A O 1
ATOM 769 N N . ALA A 1 99 ? -3.932 -1.453 1.669 1.00 98.38 99 ALA A N 1
ATOM 770 C CA . ALA A 1 99 ? -2.621 -1.788 1.122 1.00 98.38 99 ALA A CA 1
ATOM 771 C C . ALA A 1 99 ? -1.512 -1.540 2.152 1.00 98.38 99 ALA A C 1
ATOM 773 O O . ALA A 1 99 ? -0.633 -2.381 2.279 1.00 98.38 99 ALA A O 1
ATOM 774 N N . GLY A 1 100 ? -1.588 -0.452 2.928 1.00 96.62 100 GLY A N 1
ATOM 775 C CA . GLY A 1 100 ? -0.683 -0.150 4.041 1.00 96.62 100 GLY A CA 1
ATOM 776 C C . GLY A 1 100 ? -0.603 -1.260 5.080 1.00 96.62 100 GLY A C 1
ATOM 777 O O . GLY A 1 100 ? 0.491 -1.702 5.413 1.00 96.62 100 GLY A O 1
ATOM 778 N N . LEU A 1 101 ? -1.746 -1.786 5.516 1.00 95.75 101 LEU A N 1
ATOM 779 C CA . LEU A 1 101 ? -1.789 -2.895 6.472 1.00 95.75 101 LEU A CA 1
ATOM 780 C C . LEU A 1 101 ? -1.214 -4.208 5.894 1.00 95.75 101 LEU A C 1
ATOM 782 O O . LEU A 1 101 ? -0.730 -5.050 6.640 1.00 95.75 101 LEU A O 1
ATOM 786 N N . PHE A 1 102 ? -1.232 -4.392 4.569 1.00 95.56 102 PHE A N 1
ATOM 787 C CA . PHE A 1 102 ? -0.810 -5.631 3.898 1.00 95.56 102 PHE A CA 1
ATOM 788 C C . PHE A 1 102 ? 0.478 -5.488 3.074 1.00 95.56 102 PHE A C 1
ATOM 790 O O . PHE A 1 102 ? 0.872 -6.433 2.388 1.00 95.56 102 PHE A O 1
ATOM 797 N N . HIS A 1 103 ? 1.161 -4.342 3.118 1.00 94.56 103 HIS A N 1
ATOM 798 C CA . HIS A 1 103 ? 2.183 -3.986 2.124 1.00 94.56 103 HIS A CA 1
ATOM 799 C C . HIS A 1 103 ? 3.382 -4.948 2.100 1.00 94.56 103 HIS A C 1
ATOM 801 O O . HIS A 1 103 ? 4.070 -5.049 1.086 1.00 94.56 103 HIS A O 1
ATOM 807 N N . SER A 1 104 ? 3.609 -5.668 3.203 1.00 91.12 104 SER A N 1
ATOM 808 C CA . SER A 1 104 ? 4.696 -6.635 3.376 1.00 91.12 104 SER A CA 1
ATOM 809 C C . SER A 1 104 ? 4.241 -8.104 3.384 1.00 91.12 104 SER A C 1
ATOM 811 O O . SER A 1 104 ? 5.044 -8.995 3.660 1.00 91.12 104 SER A O 1
ATOM 813 N N . ILE A 1 105 ? 2.972 -8.395 3.070 1.00 90.88 105 ILE A N 1
ATOM 814 C CA . ILE A 1 105 ? 2.365 -9.723 3.284 1.00 90.88 105 ILE A CA 1
ATOM 815 C C . ILE A 1 105 ? 2.998 -10.849 2.443 1.00 90.88 105 ILE A C 1
ATOM 817 O O . ILE A 1 105 ? 3.000 -12.006 2.862 1.00 90.88 105 ILE A O 1
ATOM 821 N N . TYR A 1 106 ? 3.582 -10.528 1.283 1.00 91.69 106 TYR A N 1
ATOM 822 C CA . TYR A 1 106 ? 4.283 -11.488 0.414 1.00 91.69 106 TYR A CA 1
ATOM 823 C C . TYR A 1 106 ? 5.812 -11.415 0.546 1.00 91.69 106 TYR A C 1
ATOM 825 O O . TYR A 1 106 ? 6.536 -11.987 -0.275 1.00 91.69 106 TYR A O 1
ATOM 833 N N . GLY A 1 107 ? 6.318 -10.759 1.591 1.00 85.00 107 GLY A N 1
ATOM 834 C CA . GLY A 1 107 ? 7.744 -10.555 1.836 1.00 85.00 107 GLY A CA 1
ATOM 835 C C . GLY A 1 107 ? 8.335 -9.417 1.000 1.00 85.00 107 GLY A C 1
ATOM 836 O O . GLY A 1 107 ? 7.990 -9.224 -0.167 1.00 85.00 107 GLY A O 1
ATOM 837 N N . THR A 1 108 ? 9.274 -8.674 1.582 1.00 71.38 108 THR A N 1
ATOM 838 C CA . THR A 1 108 ? 9.821 -7.444 0.989 1.00 71.38 108 THR A CA 1
ATOM 839 C C . THR A 1 108 ? 11.335 -7.494 0.822 1.00 71.38 108 THR A C 1
ATOM 841 O O . THR A 1 108 ? 12.023 -8.421 1.263 1.00 71.38 108 THR A O 1
ATOM 844 N N . GLU A 1 109 ? 11.862 -6.485 0.129 1.00 57.06 109 GLU A N 1
ATOM 845 C CA . GLU A 1 109 ? 13.288 -6.177 0.128 1.00 57.06 109 GLU A CA 1
ATOM 846 C C . GLU A 1 109 ? 13.721 -5.821 1.563 1.00 57.06 109 GLU A C 1
ATOM 848 O O . GLU A 1 109 ? 13.247 -4.840 2.124 1.00 57.06 109 GLU A O 1
ATOM 853 N N . GLY A 1 110 ? 14.581 -6.636 2.182 1.00 57.00 110 GLY A N 1
ATOM 854 C CA . GLY A 1 110 ? 15.096 -6.390 3.539 1.00 57.00 110 GLY A CA 1
ATOM 855 C C . GLY A 1 110 ? 14.363 -7.101 4.686 1.00 57.00 110 GLY A C 1
ATOM 856 O O . GLY A 1 110 ? 14.945 -7.227 5.761 1.00 57.00 110 GLY A O 1
ATOM 857 N N . PHE A 1 111 ? 13.165 -7.660 4.463 1.00 62.56 111 PHE A N 1
ATOM 858 C CA . PHE A 1 111 ? 12.455 -8.485 5.452 1.00 62.56 111 PHE A CA 1
ATOM 859 C C . PHE A 1 111 ? 12.105 -9.863 4.877 1.00 62.56 111 PHE A C 1
ATOM 861 O O . PHE A 1 111 ? 11.386 -9.989 3.887 1.00 62.56 111 PHE A O 1
ATOM 868 N N . GLN A 1 112 ? 12.647 -10.914 5.496 1.00 58.81 112 GLN A N 1
ATOM 869 C CA . GLN A 1 112 ? 12.508 -12.310 5.051 1.00 58.81 112 GLN A CA 1
ATOM 870 C C . GLN A 1 112 ? 11.910 -13.220 6.141 1.00 58.81 112 GLN A C 1
ATOM 872 O O . GLN A 1 112 ? 11.924 -14.439 5.999 1.00 58.81 112 GLN A O 1
ATOM 877 N N . GLY A 1 113 ? 11.410 -12.647 7.244 1.00 64.38 113 GLY A N 1
ATOM 878 C CA . GLY A 1 113 ? 10.900 -13.411 8.389 1.00 64.38 113 GLY A CA 1
ATOM 879 C C . GLY A 1 113 ? 9.525 -14.044 8.160 1.00 64.38 113 GLY A C 1
ATOM 880 O O . GLY A 1 113 ? 9.202 -15.039 8.798 1.00 64.38 113 GLY A O 1
ATOM 881 N N . PHE A 1 114 ? 8.727 -13.496 7.240 1.00 75.12 114 PHE A N 1
ATOM 882 C CA . PHE A 1 114 ? 7.389 -13.981 6.904 1.00 75.12 114 PHE A CA 1
ATOM 883 C C . PHE A 1 114 ? 7.030 -13.620 5.455 1.00 75.12 114 PHE A C 1
ATOM 885 O O . PHE A 1 114 ? 7.388 -12.548 4.968 1.00 75.12 114 PHE A O 1
ATOM 892 N N . SER A 1 115 ? 6.325 -14.518 4.766 1.00 85.94 115 SER A N 1
ATOM 893 C CA . SER A 1 115 ? 5.741 -14.281 3.443 1.00 85.94 115 SER A CA 1
ATOM 894 C C . SER A 1 115 ? 4.647 -15.317 3.184 1.00 85.94 115 SER A C 1
ATOM 896 O O . SER A 1 115 ? 4.886 -16.521 3.316 1.00 85.94 115 SER A O 1
ATOM 898 N N . LEU A 1 116 ? 3.451 -14.863 2.806 1.00 89.06 116 LEU A N 1
ATOM 899 C CA . LEU A 1 116 ? 2.434 -15.745 2.242 1.00 89.06 116 LEU A CA 1
ATOM 900 C C . LEU A 1 116 ? 2.822 -16.165 0.816 1.00 89.06 116 LEU A C 1
ATOM 902 O O . LEU A 1 116 ? 3.371 -15.362 0.056 1.00 89.06 116 LEU A O 1
ATOM 906 N N . PRO A 1 117 ? 2.497 -17.400 0.394 1.00 91.69 117 PRO A N 1
ATOM 907 C CA . PRO A 1 117 ? 2.741 -17.810 -0.979 1.00 91.69 117 PRO A CA 1
ATOM 908 C C . PRO A 1 117 ? 1.853 -17.010 -1.941 1.00 91.69 117 PRO A C 1
ATOM 910 O O . PRO A 1 117 ? 0.694 -16.721 -1.654 1.00 91.69 117 PRO A O 1
ATOM 913 N N . LEU A 1 118 ? 2.364 -16.717 -3.143 1.00 93.81 118 LEU A N 1
ATOM 914 C CA . LEU A 1 118 ? 1.624 -15.958 -4.166 1.00 93.81 118 LEU A CA 1
ATOM 915 C C . LEU A 1 118 ? 0.339 -16.658 -4.657 1.00 93.81 118 LEU A C 1
ATOM 917 O O . LEU A 1 118 ? -0.459 -16.049 -5.368 1.00 93.81 118 LEU A O 1
ATOM 921 N N . SER A 1 119 ? 0.116 -17.922 -4.289 1.00 95.62 119 SER A N 1
ATOM 922 C CA . SER A 1 119 ? -1.161 -18.612 -4.493 1.00 95.62 119 SER A CA 1
ATOM 923 C C . SER A 1 119 ? -2.301 -18.041 -3.643 1.00 95.62 119 SER A C 1
ATOM 925 O O . SER A 1 119 ? -3.454 -18.222 -4.014 1.00 95.62 119 SER A O 1
ATOM 927 N N . GLU A 1 120 ? -2.002 -17.329 -2.551 1.00 95.81 120 GLU A N 1
ATOM 928 C CA . GLU A 1 120 ? -3.000 -16.697 -1.671 1.00 95.81 120 GLU A CA 1
ATOM 929 C C . GLU A 1 120 ? -3.529 -15.367 -2.217 1.00 95.81 120 GLU A C 1
ATOM 931 O O . GLU A 1 120 ? -4.486 -14.815 -1.678 1.00 95.81 120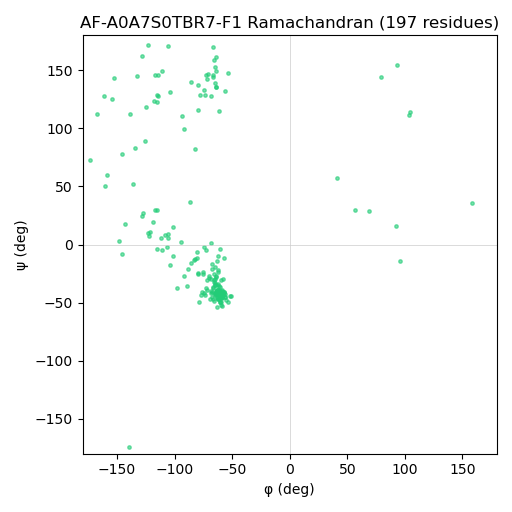 GLU A O 1
ATOM 936 N N . ARG A 1 121 ? -2.967 -14.848 -3.316 1.00 97.50 121 ARG A N 1
ATOM 937 C CA . ARG A 1 121 ? -3.388 -13.559 -3.883 1.00 97.50 121 ARG A CA 1
ATOM 938 C C . ARG A 1 121 ? -4.900 -13.432 -4.104 1.00 97.50 121 ARG A C 1
ATOM 940 O O . ARG A 1 121 ? -5.440 -12.404 -3.711 1.00 97.50 121 ARG A O 1
ATOM 947 N N . PRO A 1 122 ? -5.624 -14.433 -4.646 1.00 98.25 122 PRO A N 1
ATOM 948 C CA . PRO A 1 122 ? -7.079 -14.341 -4.781 1.00 98.25 122 PRO A CA 1
ATOM 949 C C . PRO A 1 122 ? -7.810 -14.211 -3.437 1.00 98.25 122 PRO A C 1
ATOM 951 O O . PRO A 1 122 ? -8.827 -13.529 -3.354 1.00 98.25 122 PRO A O 1
ATOM 954 N N . VAL A 1 123 ? -7.296 -14.842 -2.376 1.00 96.75 123 VAL A N 1
ATOM 955 C CA . VAL A 1 123 ? -7.858 -14.733 -1.021 1.00 96.75 123 VAL A CA 1
ATOM 956 C C . VAL A 1 123 ? -7.672 -13.311 -0.499 1.00 96.75 123 VAL A C 1
ATOM 958 O O . VAL A 1 123 ? -8.636 -12.699 -0.045 1.00 96.75 123 VAL A O 1
ATOM 961 N N . ILE A 1 124 ? -6.469 -12.752 -0.646 1.00 97.44 124 ILE A N 1
ATOM 962 C CA . ILE A 1 124 ? -6.174 -11.376 -0.232 1.00 97.44 124 ILE A CA 1
ATOM 963 C C . ILE A 1 124 ? -6.976 -10.360 -1.061 1.00 97.44 124 ILE A C 1
ATOM 965 O O . ILE A 1 124 ? -7.557 -9.442 -0.494 1.00 97.44 124 ILE A O 1
ATOM 969 N N . GLN A 1 125 ? -7.114 -10.549 -2.377 1.00 98.44 125 GLN A N 1
ATOM 970 C CA . GLN A 1 125 ? -7.953 -9.696 -3.235 1.00 98.44 125 GLN A CA 1
ATOM 971 C C . GLN A 1 125 ? -9.410 -9.652 -2.770 1.00 98.44 125 GLN A C 1
ATOM 973 O O . GLN A 1 125 ? -10.015 -8.582 -2.766 1.00 98.44 125 GLN A O 1
ATOM 978 N N . ASN A 1 126 ? -9.968 -10.795 -2.360 1.00 98.00 126 ASN A N 1
ATOM 979 C CA . ASN A 1 126 ? -11.325 -10.854 -1.817 1.00 98.00 126 ASN A CA 1
ATOM 980 C C . ASN A 1 126 ? -11.440 -10.168 -0.449 1.00 98.00 126 ASN A C 1
ATOM 982 O O . ASN A 1 126 ? -12.509 -9.663 -0.121 1.00 98.00 126 ASN A O 1
ATOM 986 N N . LEU A 1 127 ? -10.361 -10.163 0.338 1.00 97.12 127 LEU A N 1
ATOM 987 C CA . LEU A 1 127 ? -10.337 -9.596 1.683 1.00 97.12 127 LEU A CA 1
ATOM 988 C C . LEU A 1 127 ? -10.203 -8.066 1.676 1.00 97.12 127 LEU A C 1
ATOM 990 O O . LEU A 1 127 ? -10.971 -7.385 2.346 1.00 97.12 127 LEU A O 1
ATOM 994 N N . ILE A 1 128 ? -9.239 -7.525 0.924 1.00 97.69 128 ILE A N 1
ATOM 995 C CA . ILE A 1 128 ? -8.901 -6.089 0.958 1.00 97.69 128 ILE A CA 1
ATOM 996 C C . ILE A 1 128 ? -9.262 -5.321 -0.315 1.00 97.69 128 ILE A C 1
ATOM 998 O O . ILE A 1 128 ? -9.126 -4.097 -0.350 1.00 97.69 128 ILE A O 1
ATOM 1002 N N . GLY A 1 129 ? -9.738 -6.019 -1.346 1.00 98.31 129 GLY A N 1
ATOM 1003 C CA . GLY A 1 129 ? -10.008 -5.464 -2.667 1.00 98.31 129 GLY A CA 1
ATOM 1004 C C . GLY A 1 129 ? -8.828 -5.618 -3.629 1.00 98.31 129 GLY A C 1
ATOM 1005 O O . GLY A 1 129 ? -7.662 -5.703 -3.239 1.00 98.31 129 GLY A O 1
ATOM 1006 N N . VAL A 1 130 ? -9.143 -5.637 -4.927 1.00 98.44 130 VAL A N 1
ATOM 1007 C CA . VAL A 1 130 ? -8.166 -5.875 -6.005 1.00 98.44 130 VAL A CA 1
ATOM 1008 C C . VAL A 1 130 ? -7.107 -4.773 -6.075 1.00 98.44 130 VAL A C 1
ATOM 1010 O O . VAL A 1 130 ? -5.931 -5.069 -6.270 1.00 98.44 130 VAL A O 1
ATOM 1013 N N . GLU A 1 131 ? -7.504 -3.513 -5.899 1.00 98.38 131 GLU A N 1
ATOM 1014 C CA . GLU A 1 131 ? -6.592 -2.362 -5.958 1.00 98.38 131 GLU A CA 1
ATOM 1015 C C . GLU A 1 131 ? -5.605 -2.371 -4.786 1.00 98.38 131 GLU A C 1
ATOM 1017 O O . GLU A 1 131 ? -4.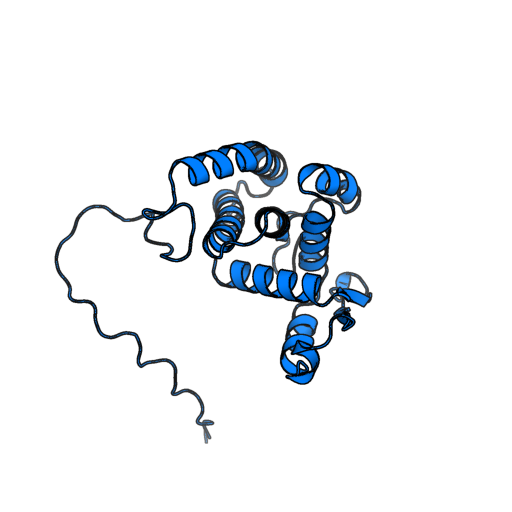397 -2.234 -4.987 1.00 98.38 131 GLU A O 1
ATOM 1022 N N . ALA A 1 132 ? -6.109 -2.628 -3.575 1.00 98.56 132 ALA A N 1
ATOM 1023 C CA . ALA A 1 132 ? -5.291 -2.725 -2.372 1.00 98.56 132 ALA A CA 1
ATOM 1024 C C . ALA A 1 132 ? -4.281 -3.879 -2.469 1.00 98.56 132 ALA A C 1
ATOM 1026 O O . ALA A 1 132 ? -3.088 -3.698 -2.221 1.00 98.56 132 ALA A O 1
ATOM 1027 N N . GLU A 1 133 ? -4.741 -5.061 -2.895 1.00 98.44 133 GLU A N 1
ATOM 1028 C CA . GLU A 1 133 ? -3.864 -6.220 -3.071 1.00 98.44 133 GLU A CA 1
ATOM 1029 C C . GLU A 1 133 ? -2.824 -5.990 -4.162 1.00 98.44 133 GLU A C 1
ATOM 1031 O O . GLU A 1 133 ? -1.666 -6.365 -3.981 1.00 98.44 133 GLU A O 1
ATOM 1036 N N . LYS A 1 134 ? -3.197 -5.345 -5.273 1.00 98.38 134 LYS A N 1
ATOM 1037 C CA . LYS A 1 134 ? -2.247 -5.014 -6.336 1.00 98.38 134 LYS A CA 1
ATOM 1038 C C . LYS A 1 134 ? -1.119 -4.135 -5.800 1.00 98.38 134 LYS A C 1
ATOM 1040 O O . LYS A 1 134 ? 0.039 -4.423 -6.096 1.00 98.38 134 LYS A O 1
ATOM 1045 N N . LEU A 1 135 ? -1.426 -3.105 -5.010 1.00 98.31 135 LEU A N 1
ATOM 1046 C CA . LEU A 1 135 ? -0.408 -2.243 -4.401 1.00 98.31 135 LEU A CA 1
ATOM 1047 C C . LEU A 1 135 ? 0.502 -3.024 -3.446 1.00 98.31 135 LEU A C 1
ATOM 1049 O O . LEU A 1 135 ? 1.723 -2.932 -3.578 1.00 98.31 135 LEU A O 1
ATOM 1053 N N . ALA A 1 136 ? -0.067 -3.847 -2.560 1.00 97.31 136 ALA A N 1
ATOM 1054 C CA . ALA A 1 136 ? 0.702 -4.704 -1.654 1.00 97.31 136 ALA A CA 1
ATOM 1055 C C . ALA A 1 136 ? 1.616 -5.685 -2.414 1.00 97.31 136 ALA A C 1
ATOM 1057 O O . ALA A 1 136 ? 2.798 -5.831 -2.099 1.00 97.31 136 ALA A O 1
ATOM 1058 N N . TYR A 1 137 ? 1.103 -6.306 -3.479 1.00 97.62 137 TYR A N 1
ATOM 1059 C CA . TYR A 1 137 ? 1.884 -7.165 -4.362 1.00 97.62 137 TYR A CA 1
ATOM 1060 C C . TYR A 1 137 ? 3.050 -6.403 -4.996 1.00 97.62 137 TYR A C 1
ATOM 1062 O O . TYR A 1 137 ? 4.196 -6.835 -4.890 1.00 97.62 137 TYR A O 1
ATOM 1070 N N . VAL A 1 138 ? 2.788 -5.252 -5.622 1.00 97.62 138 VAL A N 1
ATOM 1071 C CA . VAL A 1 138 ? 3.834 -4.428 -6.246 1.00 97.62 138 VAL A CA 1
ATOM 1072 C C . VAL A 1 138 ? 4.901 -4.043 -5.219 1.00 97.62 138 VAL A C 1
ATOM 1074 O O . VAL A 1 138 ? 6.089 -4.160 -5.514 1.00 97.62 138 VAL A O 1
ATOM 1077 N N . PHE A 1 139 ? 4.492 -3.675 -4.003 1.00 96.38 139 PHE A N 1
ATOM 1078 C CA . PHE A 1 139 ? 5.386 -3.305 -2.903 1.00 96.38 139 PHE A CA 1
ATOM 1079 C C . PHE A 1 139 ? 6.340 -4.436 -2.514 1.00 96.38 139 PHE A C 1
ATOM 1081 O O . PHE A 1 139 ? 7.533 -4.204 -2.317 1.00 96.38 139 PHE A O 1
ATOM 1088 N N . CYS A 1 140 ? 5.832 -5.667 -2.483 1.00 94.56 140 CYS A N 1
ATOM 1089 C CA . CYS A 1 140 ? 6.613 -6.870 -2.211 1.00 94.56 140 CYS A CA 1
ATOM 1090 C C . CYS A 1 140 ? 7.546 -7.264 -3.373 1.00 94.56 140 CYS A C 1
ATOM 1092 O O . CYS A 1 140 ? 8.596 -7.878 -3.161 1.00 94.56 140 CYS A O 1
ATOM 1094 N N . MET A 1 141 ? 7.172 -6.969 -4.621 1.00 95.44 141 MET A N 1
ATOM 1095 C CA . MET A 1 141 ? 7.916 -7.435 -5.797 1.00 95.44 141 MET A CA 1
ATOM 1096 C C . MET A 1 141 ? 8.983 -6.460 -6.288 1.00 95.44 141 MET A C 1
ATOM 1098 O O . MET A 1 141 ? 9.915 -6.905 -6.958 1.00 95.44 141 MET A O 1
ATOM 1102 N N . VAL A 1 142 ? 8.830 -5.159 -6.045 1.00 95.38 142 VAL A N 1
ATOM 1103 C CA . VAL A 1 142 ? 9.634 -4.117 -6.695 1.00 95.38 142 VAL A CA 1
ATOM 1104 C C . VAL A 1 142 ? 11.081 -4.076 -6.193 1.00 95.38 142 VAL A C 1
ATOM 1106 O O . VAL A 1 142 ? 11.334 -4.257 -5.009 1.00 95.38 142 VAL A O 1
ATOM 1109 N N . ASP A 1 143 ? 12.030 -3.809 -7.092 1.00 94.12 143 ASP A N 1
ATOM 1110 C CA . ASP A 1 143 ? 13.351 -3.285 -6.723 1.00 94.12 143 ASP A CA 1
ATOM 1111 C C . ASP A 1 143 ? 13.221 -1.781 -6.478 1.00 94.12 143 ASP A C 1
ATOM 1113 O O . ASP A 1 143 ? 12.932 -1.016 -7.413 1.00 94.12 143 ASP A O 1
ATOM 1117 N N . ARG A 1 144 ? 13.462 -1.356 -5.234 1.00 90.12 144 ARG A N 1
ATOM 1118 C CA . ARG A 1 144 ? 13.293 0.038 -4.805 1.00 90.12 144 ARG A CA 1
ATOM 1119 C C . ARG A 1 144 ? 14.129 1.031 -5.602 1.00 90.12 144 ARG A C 1
ATOM 1121 O O . ARG A 1 144 ? 13.658 2.136 -5.848 1.00 90.12 144 ARG A O 1
ATOM 1128 N N . SER A 1 145 ? 15.288 0.640 -6.131 1.00 91.00 145 SER A N 1
ATOM 1129 C CA . SER A 1 145 ? 16.102 1.530 -6.976 1.00 91.00 145 SER A CA 1
ATOM 1130 C C . SER A 1 145 ? 15.384 1.961 -8.264 1.00 91.00 145 SER A C 1
ATOM 1132 O O . SER A 1 145 ? 15.688 3.009 -8.841 1.00 91.00 145 SER A O 1
ATOM 1134 N N . THR A 1 146 ? 14.400 1.180 -8.726 1.00 93.75 146 THR A N 1
ATOM 1135 C CA . THR A 1 146 ? 13.589 1.554 -9.892 1.00 93.75 146 THR A CA 1
ATOM 1136 C C . THR A 1 146 ? 12.497 2.561 -9.566 1.00 93.75 146 THR A C 1
ATOM 1138 O O . THR A 1 146 ? 12.131 3.3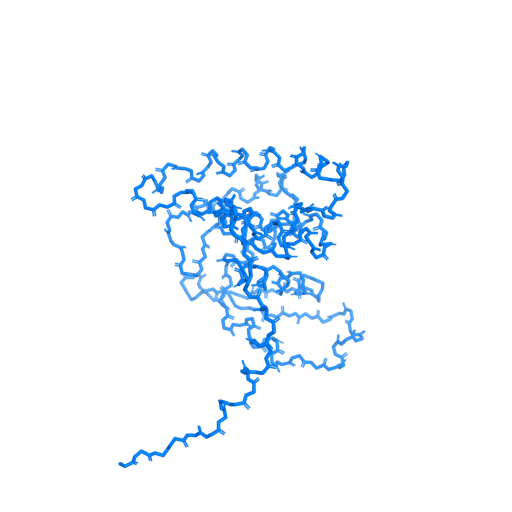32 -10.453 1.00 93.75 146 THR A O 1
ATOM 1141 N N . LEU A 1 147 ? 12.038 2.621 -8.311 1.00 91.38 147 LEU A N 1
ATOM 1142 C CA . LEU A 1 147 ? 11.153 3.681 -7.834 1.00 91.38 147 LEU A CA 1
ATOM 1143 C C . LEU A 1 147 ? 11.864 5.031 -7.920 1.00 91.38 147 LEU A C 1
ATOM 1145 O O . LEU A 1 147 ? 11.370 5.936 -8.592 1.00 91.38 147 LEU A O 1
ATOM 1149 N N . ASP A 1 148 ? 13.053 5.130 -7.323 1.00 88.50 148 ASP A N 1
ATOM 1150 C CA . ASP A 1 148 ? 13.859 6.354 -7.297 1.00 88.50 148 ASP A CA 1
ATOM 1151 C C . ASP A 1 148 ? 14.056 6.921 -8.701 1.00 88.50 148 ASP A C 1
ATOM 1153 O O . ASP A 1 148 ? 13.862 8.111 -8.949 1.00 88.50 148 ASP A O 1
ATOM 1157 N N . LYS A 1 149 ? 14.361 6.041 -9.660 1.00 92.38 149 LYS A N 1
ATOM 1158 C CA . LYS A 1 149 ? 14.504 6.422 -11.062 1.00 92.38 149 LYS A CA 1
ATOM 1159 C C . LYS A 1 149 ? 13.250 7.109 -11.610 1.00 92.38 149 LYS A C 1
ATOM 1161 O O . LYS A 1 149 ? 13.376 8.134 -12.271 1.00 92.38 149 LYS A O 1
ATOM 1166 N N . THR A 1 150 ? 12.058 6.577 -11.337 1.00 92.81 150 THR A N 1
ATOM 1167 C CA . THR A 1 150 ? 10.812 7.204 -11.812 1.00 92.81 150 THR A CA 1
ATOM 1168 C C . THR A 1 150 ? 10.558 8.571 -11.189 1.00 92.81 150 THR A C 1
ATOM 1170 O O . THR A 1 150 ? 10.039 9.448 -11.871 1.00 92.81 150 THR A O 1
ATOM 1173 N N . ILE A 1 151 ? 10.960 8.772 -9.931 1.00 90.38 151 ILE A N 1
ATOM 1174 C CA . ILE A 1 151 ? 10.832 10.060 -9.242 1.00 90.38 151 ILE A CA 1
ATOM 1175 C C . ILE A 1 151 ? 11.791 11.081 -9.861 1.00 90.38 151 ILE A C 1
ATOM 1177 O O . ILE A 1 151 ? 11.384 12.197 -10.169 1.00 90.38 151 ILE A O 1
ATOM 1181 N N . PHE A 1 152 ? 13.055 10.708 -10.080 1.00 90.88 152 PHE A N 1
ATOM 1182 C CA . PHE A 1 152 ? 14.056 11.615 -10.653 1.00 90.88 152 PHE A CA 1
ATOM 1183 C C . PHE A 1 152 ? 13.817 11.937 -12.131 1.00 90.88 152 PHE A C 1
ATOM 1185 O O . PHE A 1 152 ? 14.191 13.017 -12.587 1.00 90.88 152 PHE A O 1
ATOM 1192 N N . ASP A 1 153 ? 13.201 11.017 -12.875 1.00 89.69 153 ASP A N 1
ATOM 1193 C CA . ASP A 1 153 ? 12.863 11.221 -14.284 1.00 89.69 153 ASP A CA 1
ATOM 1194 C C . ASP A 1 153 ? 11.551 12.017 -14.472 1.00 89.69 153 ASP A C 1
ATOM 1196 O O . ASP A 1 153 ? 11.281 12.464 -15.592 1.00 89.69 153 ASP A O 1
ATOM 1200 N N . TRP A 1 154 ? 10.752 12.212 -13.410 1.00 89.31 154 TRP A N 1
ATOM 1201 C CA . TRP A 1 154 ? 9.467 12.920 -13.454 1.00 89.31 154 TRP A CA 1
ATOM 1202 C C . TRP A 1 154 ? 9.628 14.401 -13.815 1.00 89.31 154 TRP A C 1
ATOM 1204 O O . TRP A 1 154 ? 10.519 15.095 -13.315 1.00 89.31 154 TRP A O 1
ATOM 1214 N N . LYS A 1 155 ? 8.730 14.916 -14.664 1.00 87.19 155 LYS A N 1
ATOM 1215 C CA . LYS A 1 155 ? 8.744 16.312 -15.117 1.00 87.19 155 LYS A CA 1
ATOM 1216 C C . LYS A 1 155 ? 7.396 16.989 -14.925 1.00 87.19 155 LYS A C 1
ATOM 1218 O O . LYS A 1 155 ? 6.350 16.360 -14.811 1.00 87.19 155 LYS A O 1
ATOM 1223 N N . LYS A 1 156 ? 7.399 18.323 -14.960 1.00 82.69 156 LYS A N 1
ATOM 1224 C CA . LYS A 1 156 ? 6.178 19.124 -14.793 1.00 82.69 156 LYS A CA 1
ATOM 1225 C C . LYS A 1 156 ? 5.129 18.815 -15.867 1.00 82.69 156 LYS A C 1
ATOM 1227 O O . LYS A 1 156 ? 3.937 18.911 -15.592 1.00 82.69 156 LYS A O 1
ATOM 1232 N N . GLU A 1 157 ? 5.549 18.429 -17.067 1.00 81.94 157 GLU A N 1
ATOM 1233 C CA . GLU A 1 157 ? 4.654 18.038 -18.159 1.00 81.94 157 GLU A CA 1
ATOM 1234 C C . GLU A 1 157 ? 3.845 16.770 -17.825 1.00 81.94 157 GLU A C 1
ATOM 1236 O O . GLU A 1 157 ? 2.695 16.647 -18.252 1.00 81.94 157 GLU A O 1
ATOM 1241 N N . ASP A 1 158 ? 4.377 15.879 -16.980 1.00 81.31 158 ASP A N 1
ATOM 1242 C CA . ASP A 1 158 ? 3.671 14.682 -16.507 1.00 81.31 158 ASP A CA 1
ATOM 1243 C C . ASP A 1 158 ? 2.486 15.025 -15.596 1.00 81.31 158 ASP A C 1
ATOM 1245 O O . ASP A 1 158 ? 1.586 14.203 -15.406 1.00 81.31 158 ASP A O 1
ATOM 1249 N N . LEU A 1 159 ? 2.422 16.252 -15.060 1.00 79.12 159 LEU A N 1
ATOM 1250 C CA . LEU A 1 159 ? 1.305 16.709 -14.235 1.00 79.12 159 LEU A CA 1
ATOM 1251 C C . LEU A 1 159 ? -0.015 16.731 -15.017 1.00 79.12 159 LEU A C 1
ATOM 1253 O O . LEU A 1 159 ? -1.042 16.340 -14.468 1.00 79.12 159 LEU A O 1
ATOM 1257 N N . ALA A 1 160 ? 0.016 17.131 -16.291 1.00 78.62 160 ALA A N 1
ATOM 1258 C CA . ALA A 1 160 ? -1.173 17.213 -17.143 1.00 78.62 160 ALA A CA 1
ATOM 1259 C C . ALA A 1 160 ? -1.523 15.878 -17.825 1.00 78.62 160 ALA A C 1
ATOM 1261 O O . ALA A 1 160 ? -2.633 15.712 -18.325 1.00 78.62 160 ALA A O 1
ATOM 1262 N N . SER A 1 161 ? -0.588 14.926 -17.847 1.00 79.75 161 SER A N 1
ATOM 1263 C CA . SER A 1 161 ? -0.802 13.621 -18.466 1.00 79.75 161 SER A CA 1
ATOM 1264 C C . SER A 1 161 ? -1.640 12.711 -17.567 1.00 79.75 161 SER A C 1
ATOM 1266 O O . SER A 1 161 ? -1.317 12.511 -16.393 1.00 79.75 161 SER A O 1
ATOM 1268 N N . THR A 1 162 ? -2.705 12.136 -18.125 1.00 76.19 162 THR A N 1
ATOM 1269 C CA . THR A 1 162 ? -3.510 11.064 -17.511 1.00 76.19 162 THR A CA 1
ATOM 1270 C C . THR A 1 162 ? -3.174 9.685 -18.081 1.00 76.19 162 THR A C 1
ATOM 1272 O O . THR A 1 162 ? -3.589 8.672 -17.533 1.00 76.19 162 THR A O 1
ATOM 1275 N N . THR A 1 163 ? -2.389 9.630 -19.160 1.00 81.69 163 THR A N 1
ATOM 1276 C CA . THR A 1 163 ? -2.013 8.392 -19.859 1.00 81.69 163 THR A CA 1
ATOM 1277 C C . THR A 1 163 ? -0.569 7.970 -19.587 1.00 81.69 163 THR A C 1
ATOM 1279 O O . THR A 1 163 ? -0.077 7.041 -20.225 1.00 81.69 163 THR A O 1
ATOM 1282 N N . SER A 1 164 ? 0.141 8.667 -18.692 1.00 86.31 164 SER A N 1
ATOM 1283 C CA . SER A 1 164 ? 1.515 8.306 -18.331 1.00 86.31 164 SER A CA 1
ATOM 1284 C C . SER A 1 164 ? 1.547 6.939 -17.652 1.00 86.31 164 SER A C 1
ATOM 1286 O O . SER A 1 164 ? 0.743 6.651 -16.763 1.00 86.31 164 SER A O 1
ATOM 1288 N N . VAL A 1 165 ? 2.510 6.121 -18.073 1.00 91.69 165 VAL A N 1
ATOM 1289 C CA . VAL A 1 165 ? 2.788 4.802 -17.504 1.00 91.69 165 VAL A CA 1
ATOM 1290 C C . VAL A 1 165 ? 4.167 4.836 -16.867 1.00 91.69 165 VAL A C 1
ATOM 1292 O O . VAL A 1 165 ? 5.147 5.204 -17.517 1.00 91.69 165 VAL A O 1
ATOM 1295 N N . TYR A 1 166 ? 4.239 4.408 -15.614 1.00 94.56 166 TYR A N 1
ATOM 1296 C CA . TYR A 1 166 ? 5.474 4.332 -14.848 1.00 94.56 166 TYR A CA 1
ATOM 1297 C C . TYR A 1 166 ? 5.920 2.878 -14.769 1.00 94.56 166 TYR A C 1
ATOM 1299 O O . TYR A 1 166 ? 5.118 1.985 -14.499 1.00 94.56 166 TYR A O 1
ATOM 1307 N N . ASN A 1 167 ? 7.195 2.629 -15.062 1.00 96.31 167 ASN A N 1
ATOM 1308 C CA . ASN A 1 167 ? 7.728 1.276 -15.162 1.00 96.31 167 ASN A CA 1
ATOM 1309 C C . ASN A 1 167 ? 8.762 1.028 -14.075 1.00 96.31 167 ASN A C 1
ATOM 1311 O O . ASN A 1 167 ? 9.791 1.701 -14.019 1.00 96.31 167 ASN A O 1
ATOM 1315 N N . PHE A 1 168 ? 8.511 -0.001 -13.282 1.00 96.50 168 PHE A N 1
ATOM 1316 C CA . PHE A 1 168 ? 9.450 -0.546 -12.320 1.00 96.50 168 PHE A CA 1
ATOM 1317 C C . PHE A 1 168 ? 10.023 -1.874 -12.813 1.00 96.50 168 PHE A C 1
ATOM 1319 O O . PHE A 1 168 ? 9.556 -2.471 -13.794 1.00 96.50 168 PHE A O 1
ATOM 1326 N N . ARG A 1 169 ? 11.033 -2.370 -12.099 1.00 97.56 169 ARG A N 1
ATOM 1327 C CA . ARG A 1 169 ? 11.485 -3.759 -12.222 1.00 97.56 169 ARG A CA 1
ATOM 1328 C C . ARG A 1 169 ? 11.232 -4.493 -10.928 1.00 97.56 169 ARG A C 1
ATOM 1330 O O . ARG A 1 169 ? 11.377 -3.920 -9.854 1.00 97.56 169 ARG A O 1
ATOM 1337 N N . SER A 1 170 ? 10.914 -5.775 -11.041 1.00 96.44 170 SER A N 1
ATOM 1338 C CA . SER A 1 170 ? 10.949 -6.651 -9.884 1.00 96.44 170 SER A CA 1
ATOM 1339 C C . SER A 1 170 ? 12.379 -6.791 -9.350 1.00 96.44 170 SER A C 1
ATOM 1341 O O . SER A 1 170 ? 13.369 -6.553 -10.066 1.00 96.44 170 SER A O 1
ATOM 1343 N N . ARG A 1 171 ? 12.482 -7.242 -8.103 1.00 93.06 171 ARG A N 1
ATOM 1344 C CA . ARG A 1 171 ? 13.743 -7.601 -7.456 1.00 93.06 171 ARG A CA 1
ATOM 1345 C C . ARG A 1 171 ? 14.548 -8.612 -8.289 1.00 93.06 171 ARG A C 1
ATOM 1347 O O . ARG A 1 171 ? 13.951 -9.413 -9.028 1.00 93.06 171 ARG A O 1
ATOM 1354 N N . PRO A 1 172 ? 15.894 -8.563 -8.244 1.00 93.31 172 PRO A N 1
ATOM 1355 C CA . PRO A 1 172 ? 16.745 -9.434 -9.055 1.00 93.31 172 PRO A CA 1
ATOM 1356 C C . PRO A 1 172 ? 16.480 -10.926 -8.844 1.00 93.31 172 PRO A C 1
ATOM 1358 O O . PRO A 1 172 ? 16.405 -11.664 -9.825 1.00 93.31 172 PRO A O 1
ATOM 1361 N N . GLU A 1 173 ? 16.264 -11.355 -7.604 1.00 91.00 173 GLU A N 1
ATOM 1362 C CA . GLU A 1 173 ? 15.960 -12.739 -7.231 1.00 91.00 173 GLU A CA 1
ATOM 1363 C C . GLU A 1 173 ? 14.621 -13.248 -7.788 1.00 91.00 173 GLU A C 1
ATOM 1365 O O . GLU A 1 173 ? 14.433 -14.453 -7.925 1.00 91.00 173 GLU A O 1
ATOM 1370 N N . LEU A 1 174 ? 13.718 -12.341 -8.178 1.00 91.12 174 LEU A N 1
ATOM 1371 C CA . LEU A 1 174 ? 12.425 -12.656 -8.794 1.00 91.12 174 LEU A CA 1
ATOM 1372 C C . LEU A 1 174 ? 12.469 -12.640 -10.335 1.00 91.12 174 LEU A C 1
ATOM 1374 O O . LEU A 1 174 ? 11.442 -12.827 -10.983 1.00 91.12 174 LEU A O 1
ATOM 1378 N N . GLY A 1 175 ? 13.637 -12.392 -10.942 1.00 94.44 175 GLY A N 1
ATOM 1379 C CA . GLY A 1 175 ? 13.822 -12.470 -12.397 1.00 94.44 175 GLY A CA 1
ATOM 1380 C C . GLY A 1 175 ? 13.628 -11.162 -13.175 1.00 94.44 175 GLY A C 1
ATOM 1381 O O . GLY A 1 175 ? 13.510 -11.203 -14.398 1.00 94.44 175 GLY A O 1
ATOM 1382 N N . ARG A 1 176 ? 13.638 -9.996 -12.509 1.00 96.00 176 ARG A N 1
ATOM 1383 C CA . ARG A 1 176 ? 13.650 -8.659 -13.156 1.00 96.00 176 ARG A CA 1
ATOM 1384 C C . ARG A 1 176 ? 12.495 -8.383 -14.138 1.00 96.00 176 ARG A C 1
ATOM 1386 O O . ARG A 1 176 ? 12.656 -7.610 -15.095 1.00 96.00 176 ARG A O 1
ATOM 1393 N N . PHE A 1 177 ? 11.324 -8.976 -13.923 1.00 97.19 177 PHE A N 1
ATOM 1394 C CA . PHE A 1 177 ? 10.167 -8.710 -14.775 1.00 97.19 177 PHE A CA 1
ATOM 1395 C C . PHE A 1 177 ? 9.707 -7.250 -14.640 1.00 97.19 177 PHE A C 1
ATOM 1397 O O . PHE A 1 177 ? 9.974 -6.577 -13.642 1.00 97.19 177 PHE A O 1
ATOM 1404 N N . GLN A 1 178 ? 9.080 -6.726 -15.692 1.00 97.69 178 GLN A N 1
ATOM 1405 C CA . GLN A 1 178 ? 8.582 -5.352 -15.699 1.00 97.69 178 GLN A CA 1
ATOM 1406 C C . GLN A 1 178 ? 7.252 -5.268 -14.953 1.00 97.69 178 GLN A C 1
ATOM 1408 O O . GLN A 1 178 ? 6.377 -6.110 -15.150 1.00 97.69 178 GLN A O 1
ATOM 1413 N N . ILE A 1 179 ? 7.100 -4.224 -14.144 1.00 97.50 179 ILE A N 1
ATOM 1414 C CA . ILE A 1 179 ? 5.844 -3.866 -13.487 1.00 97.50 179 ILE A CA 1
ATOM 1415 C C . ILE A 1 179 ? 5.452 -2.488 -14.015 1.00 97.50 179 ILE A C 1
ATOM 1417 O O . ILE A 1 179 ? 6.248 -1.556 -13.934 1.00 97.50 179 ILE A O 1
ATOM 1421 N N . SER A 1 180 ? 4.258 -2.368 -14.585 1.00 96.56 180 SER A N 1
ATOM 1422 C CA . SER A 1 180 ? 3.765 -1.122 -15.174 1.00 96.56 180 SER A CA 1
ATOM 1423 C C . SER A 1 180 ? 2.570 -0.616 -14.377 1.00 96.56 180 SER A C 1
ATOM 1425 O O . SER A 1 180 ? 1.619 -1.367 -14.158 1.00 96.56 180 SER A O 1
ATOM 1427 N N . LEU A 1 181 ? 2.634 0.645 -13.962 1.00 95.81 181 LEU A N 1
ATOM 1428 C CA . LEU A 1 181 ? 1.599 1.324 -13.191 1.00 95.81 181 LEU A CA 1
ATOM 1429 C C . LEU A 1 181 ? 1.026 2.494 -13.983 1.00 95.81 181 LEU A C 1
ATOM 1431 O O . LEU A 1 181 ? 1.750 3.176 -14.719 1.00 95.81 181 LEU A O 1
ATOM 1435 N N . THR A 1 182 ? -0.269 2.747 -13.804 1.00 94.75 182 THR A N 1
ATOM 1436 C CA . THR A 1 182 ? -0.857 4.031 -14.201 1.00 94.75 182 THR A CA 1
ATOM 1437 C C . THR A 1 182 ? -0.289 5.155 -13.332 1.00 94.75 182 THR A C 1
ATOM 1439 O O . THR A 1 182 ? 0.381 4.917 -12.325 1.00 94.75 182 THR A O 1
ATOM 1442 N N . LYS A 1 183 ? -0.559 6.409 -13.697 1.00 92.75 183 LYS A N 1
ATOM 1443 C CA . LYS A 1 183 ? -0.185 7.553 -12.860 1.00 92.75 183 LYS A CA 1
ATOM 1444 C C . LYS A 1 183 ? -0.816 7.507 -11.466 1.00 92.75 183 LYS A C 1
ATOM 1446 O O . LYS A 1 183 ? -0.134 7.838 -10.506 1.00 92.75 183 LYS A O 1
ATOM 1451 N N . GLU A 1 184 ? -2.083 7.117 -11.363 1.00 93.75 184 GLU A N 1
ATOM 1452 C CA . GLU A 1 184 ? -2.789 7.020 -10.078 1.00 93.75 184 GLU A CA 1
ATOM 1453 C C . GLU A 1 184 ? -2.167 5.927 -9.207 1.00 93.75 184 GLU A C 1
ATOM 1455 O O . GLU A 1 184 ? -1.750 6.201 -8.089 1.00 93.75 184 GLU A O 1
ATOM 1460 N N . GLU A 1 185 ? -1.952 4.737 -9.771 1.00 96.25 185 GLU A N 1
ATOM 1461 C CA . GLU A 1 185 ? -1.301 3.628 -9.066 1.00 96.25 185 GLU A CA 1
ATOM 1462 C C . GLU A 1 185 ? 0.134 3.966 -8.645 1.00 96.25 185 GLU A C 1
ATOM 1464 O O . GLU A 1 185 ? 0.597 3.535 -7.593 1.00 96.25 185 GLU A O 1
ATOM 1469 N N . TRP A 1 186 ? 0.855 4.737 -9.462 1.00 96.38 186 TRP A N 1
ATOM 1470 C CA . TRP A 1 186 ? 2.194 5.214 -9.131 1.00 96.38 186 TRP A CA 1
ATOM 1471 C C . TRP A 1 186 ? 2.180 6.225 -7.978 1.00 96.38 186 TRP A C 1
ATOM 1473 O O . TRP A 1 186 ? 3.019 6.128 -7.086 1.00 96.38 186 TRP A O 1
ATOM 1483 N N . LEU A 1 187 ? 1.225 7.162 -7.956 1.00 95.81 187 LEU A N 1
ATOM 1484 C CA . LEU A 1 187 ? 1.063 8.112 -6.850 1.00 95.81 187 LEU A CA 1
ATOM 1485 C C . LEU A 1 187 ? 0.666 7.403 -5.551 1.00 95.81 187 LEU A C 1
ATOM 1487 O O . LEU A 1 187 ? 1.262 7.680 -4.511 1.00 95.81 187 LEU A O 1
ATOM 1491 N N . ASP A 1 188 ? -0.257 6.445 -5.623 1.00 97.88 188 ASP A N 1
ATOM 1492 C CA . ASP A 1 188 ? -0.626 5.593 -4.491 1.00 97.88 188 ASP A CA 1
ATOM 1493 C C . ASP A 1 188 ? 0.590 4.817 -3.976 1.00 97.88 188 ASP A C 1
ATOM 1495 O O . ASP A 1 188 ? 0.858 4.772 -2.776 1.00 97.88 188 ASP A O 1
ATOM 1499 N N . PHE A 1 189 ? 1.391 4.256 -4.885 1.00 97.69 189 PHE A N 1
ATOM 1500 C CA . PHE A 1 189 ? 2.613 3.544 -4.529 1.00 97.69 189 PHE A CA 1
ATOM 1501 C C . PHE A 1 189 ? 3.643 4.443 -3.829 1.00 97.69 189 PHE A C 1
ATOM 1503 O O . PHE A 1 189 ? 4.293 4.013 -2.871 1.00 97.69 189 PHE A O 1
ATOM 1510 N N . LEU A 1 190 ? 3.798 5.689 -4.287 1.00 96.62 190 LEU A N 1
ATOM 1511 C CA . LEU A 1 190 ? 4.663 6.679 -3.644 1.00 96.62 190 LEU A CA 1
ATOM 1512 C C . LEU A 1 190 ? 4.160 7.048 -2.253 1.00 96.62 190 LEU A C 1
ATOM 1514 O O . LEU A 1 190 ? 4.959 7.115 -1.321 1.00 96.62 190 LEU A O 1
ATOM 1518 N N . GLN A 1 191 ? 2.852 7.260 -2.107 1.00 97.56 191 GLN A N 1
ATOM 1519 C CA . GLN A 1 191 ? 2.245 7.582 -0.823 1.00 97.56 191 GLN A CA 1
ATOM 1520 C C . GLN A 1 191 ? 2.419 6.423 0.165 1.00 97.56 191 GLN A C 1
ATOM 1522 O O . GLN A 1 191 ? 2.878 6.646 1.281 1.00 97.56 191 GLN A O 1
ATOM 1527 N N . LEU A 1 192 ? 2.169 5.183 -0.261 1.00 97.44 192 LEU A N 1
ATOM 1528 C CA . LEU A 1 192 ? 2.433 3.997 0.554 1.00 97.44 192 LEU A CA 1
ATOM 1529 C C . LEU A 1 192 ? 3.913 3.885 0.948 1.00 97.44 192 LEU A C 1
ATOM 1531 O O . LEU A 1 192 ? 4.222 3.646 2.109 1.00 97.44 192 LEU A O 1
ATOM 1535 N N . SER A 1 193 ? 4.828 4.095 -0.000 1.00 94.81 193 SER A N 1
ATOM 1536 C CA . SER A 1 193 ? 6.274 4.023 0.262 1.00 94.81 193 SER A CA 1
ATOM 1537 C C . SER A 1 193 ? 6.752 5.107 1.229 1.00 94.81 193 SER A C 1
ATOM 1539 O O . SER A 1 193 ? 7.642 4.857 2.033 1.00 94.81 193 SER A O 1
ATOM 1541 N N . LEU A 1 194 ? 6.163 6.303 1.174 1.00 94.31 194 LEU A N 1
ATOM 1542 C CA . LEU A 1 194 ? 6.472 7.374 2.116 1.00 94.31 194 LEU A CA 1
ATOM 1543 C C . LEU A 1 194 ? 5.906 7.086 3.511 1.00 94.31 194 LEU A C 1
ATOM 1545 O O . LEU A 1 194 ? 6.572 7.389 4.494 1.00 94.31 194 LEU A O 1
ATOM 1549 N N . ALA A 1 195 ? 4.698 6.520 3.600 1.00 94.25 195 ALA A N 1
ATOM 1550 C CA . ALA A 1 195 ? 4.106 6.129 4.877 1.00 94.25 195 ALA A CA 1
ATOM 1551 C C . ALA A 1 195 ? 4.923 5.023 5.558 1.00 94.25 195 ALA A C 1
ATOM 1553 O O . ALA A 1 195 ? 5.184 5.132 6.747 1.00 94.25 195 ALA A O 1
ATOM 1554 N N . ASP A 1 196 ? 5.372 4.022 4.795 1.00 92.12 196 ASP A N 1
ATOM 1555 C CA . ASP A 1 196 ? 6.264 2.960 5.278 1.00 92.12 196 ASP A CA 1
ATOM 1556 C C . ASP A 1 196 ? 7.614 3.497 5.766 1.00 92.12 196 ASP A C 1
ATOM 1558 O O . ASP A 1 196 ? 8.112 3.056 6.786 1.00 92.12 196 ASP A O 1
ATOM 1562 N N . TRP A 1 197 ? 8.194 4.490 5.085 1.00 89.50 197 TRP A N 1
ATOM 1563 C CA . TRP A 1 197 ? 9.462 5.090 5.517 1.00 89.50 197 TRP A CA 1
ATOM 1564 C C . TRP A 1 197 ? 9.349 5.942 6.793 1.00 89.50 197 TRP A C 1
ATOM 1566 O O . TRP A 1 197 ? 10.345 6.151 7.486 1.00 89.50 197 TRP A O 1
ATOM 1576 N N . LEU A 1 198 ? 8.168 6.504 7.061 1.00 88.25 198 LEU A N 1
ATOM 1577 C CA . LEU A 1 198 ? 7.922 7.352 8.230 1.00 88.25 198 LEU A CA 1
ATOM 1578 C C . LEU A 1 198 ? 7.605 6.563 9.501 1.00 88.25 198 LEU A C 1
ATOM 1580 O O . LEU A 1 198 ? 7.612 7.177 10.572 1.00 88.25 198 LEU A O 1
ATOM 1584 N N . GLU A 1 199 ? 7.310 5.269 9.371 1.00 86.06 199 GLU A N 1
ATOM 1585 C CA . GLU A 1 199 ? 7.065 4.358 10.489 1.00 86.06 199 GLU A CA 1
ATOM 1586 C C . GLU A 1 199 ? 8.296 3.520 10.834 1.00 86.06 199 GLU A C 1
ATOM 1588 O O . GLU A 1 199 ? 8.658 3.503 12.034 1.00 86.06 199 GLU A O 1
#

InterPro domains:
  IPR049202 Domain of unknown function DUF6817 [PF20680] (61-144)

Radius of gyration: 19.58 Å; Cα contacts (8 Å, |Δi|>4): 188; chains: 1; bounding box: 63×45×54 Å

Mean predicted aligned error: 10.73 Å

Organism: NCBI:txid44447

Solvent-accessible surface area (backbone atoms only — not comparable to full-atom values): 11872 Å² total; per-residue (Å²): 136,92,81,84,80,93,82,88,85,90,84,81,88,87,78,86,88,81,87,89,80,88,91,77,96,63,93,85,70,79,84,54,100,58,40,33,76,46,100,83,50,55,69,65,60,4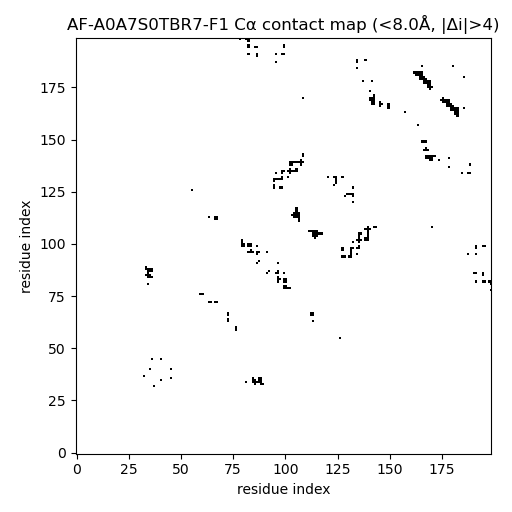7,50,53,48,49,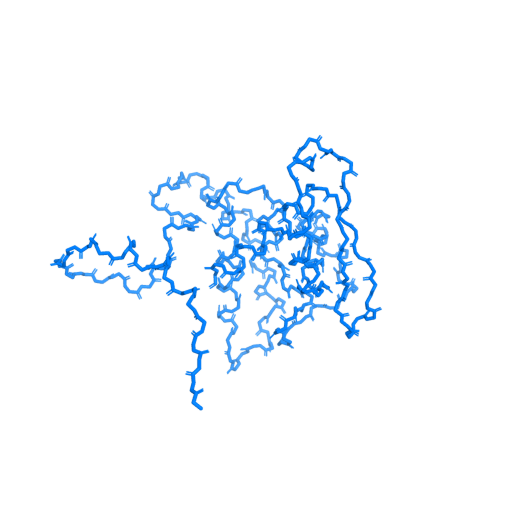67,66,43,48,67,54,52,50,49,50,64,65,71,58,47,85,70,28,82,85,81,49,43,68,61,51,54,50,45,25,50,43,20,19,17,28,31,47,51,72,67,51,56,69,42,57,28,44,14,34,54,40,30,54,50,62,18,36,86,94,44,83,78,57,57,53,64,81,84,47,49,69,60,47,24,73,72,52,33,61,68,8,38,49,50,14,50,48,56,24,40,41,29,66,75,34,53,55,50,54,63,74,69,57,54,79,72,58,71,78,49,84,81,48,71,48,69,37,32,30,28,72,95,76,66,49,46,78,44,79,32,49,53,66,57,45,51,52,50,48,52,49,54,52,32,57,71,75,96

Secondary structure (DSSP, 8-state):
---------SSSSS------------TTT-S-TT-SS-TTS-HHHHHHHHHHHHHHHHHHHHHSTTT-TTTTHHHHHHHHHHHHHHHHHTT--HHHHHHHHHTTTT-BTTB-S----GGGHHHHHHHH-HHHHHHHHHHHHB-HHHHHHHHHH--GGGGT-SS-EEEEEB-GGGT--EEEEEHHHHHHHHHHHHHHHH-

Sequence (199 aa):
IFGIRPMLILAVLLLLSIDHTGASDESSYECSKFKAPNNTTDENLAKEWKAADESLWEYVNEKVPAVLEHTGSAAFDDHLKGVQAILRFWGSPVHLTNAGLFHSIYGTEGFQGFSLPLSERPVIQNLIGVEAEKLAYVFCMVDRSTLDKTIFDWKKEDLASTTSVYNFRSRPELGRFQISLTKEEWLDFLQLSLADWLE